Protein AF-A0A962VVH9-F1 (afdb_monomer)

Sequence (184 aa):
MSESVNDNERGGGALLHEDALIGLISWLAALDDNARPRALADEASIIMPDWTVANGFQIGYLPQFGPFLAYPGVLWWFPHVWQTAAAGPAGIALIVHNPQPLALILRSHWPTTLAEFADLCSKRGCLALYPFSEHYLMQWSGPNHAPRPISETVDVDPKRGALLPFCLESFAWLNPVLRYPWPV

pLDDT: mean 76.32, std 16.65, range [37.25, 95.75]

Radius of gyration: 17.7 Å; Cα contacts (8 Å, |Δi|>4): 296; chains: 1; bounding box: 43×35×67 Å

Mean predicted aligned error: 9.57 Å

Secondary structure (DSSP, 8-state):
-------TTSSHHHHHHHHHHHHHHHHHHHTTTT-PPPPSSSS-EEE---HHHHTT-EEEEETTTEEEEEE-TT-TTHHHH-SEEEEETTEEEEEEEESEEEEEEEE-S-HHHHHHHHHHHHHHTEEEEEEBPHHHHHH---TTSPPPPP-SGGGB-GGG-EEEEB-STT-GGGHHHHSSPPP-

Structure (mmCIF, N/CA/C/O backbone):
data_AF-A0A962VVH9-F1
#
_entry.id   AF-A0A962VVH9-F1
#
loop_
_atom_site.group_PDB
_atom_site.id
_atom_site.type_symbol
_atom_site.label_atom_id
_atom_site.label_alt_id
_atom_site.label_comp_id
_atom_site.label_asym_id
_atom_site.label_entity_id
_atom_site.label_seq_id
_atom_site.pdbx_PDB_ins_code
_atom_site.Cartn_x
_atom_site.Cartn_y
_atom_site.Cartn_z
_atom_site.occupancy
_atom_site.B_iso_or_equiv
_atom_site.auth_seq_id
_atom_site.auth_comp_id
_atom_site.auth_asym_id
_atom_site.auth_atom_id
_atom_site.pdbx_PDB_model_num
ATOM 1 N N . MET A 1 1 ? 14.518 8.615 51.779 1.00 38.78 1 MET A N 1
ATOM 2 C CA . MET A 1 1 ? 15.152 8.472 50.455 1.00 38.78 1 MET A CA 1
ATOM 3 C C . MET A 1 1 ? 14.041 8.101 49.503 1.00 38.78 1 MET A C 1
ATOM 5 O O . MET A 1 1 ? 13.549 6.987 49.577 1.00 38.78 1 MET A O 1
ATOM 9 N N . SER A 1 2 ? 13.549 9.086 48.759 1.00 37.25 2 SER A N 1
ATOM 10 C CA . SER A 1 2 ? 12.455 8.910 47.807 1.00 37.25 2 SER A CA 1
ATOM 11 C C . SER A 1 2 ? 13.079 8.650 46.443 1.00 37.25 2 SER A C 1
ATOM 13 O O . SER A 1 2 ? 13.828 9.493 45.954 1.00 37.25 2 SER A O 1
ATOM 15 N N . GLU A 1 3 ? 12.824 7.476 45.872 1.00 40.22 3 GLU A N 1
ATOM 16 C CA . GLU A 1 3 ? 13.210 7.149 44.501 1.00 40.22 3 GLU A CA 1
ATOM 17 C C . GLU A 1 3 ? 12.322 7.944 43.537 1.00 40.22 3 GLU A C 1
ATOM 19 O O . GLU A 1 3 ? 11.107 7.760 43.477 1.00 40.22 3 GLU A O 1
ATOM 24 N N . SER A 1 4 ? 12.936 8.873 42.809 1.00 41.06 4 SER A N 1
ATOM 25 C CA . SER A 1 4 ? 12.339 9.544 41.660 1.00 41.06 4 SER A CA 1
ATOM 26 C C . SER A 1 4 ? 12.316 8.575 40.479 1.00 41.06 4 SER A C 1
ATOM 28 O O . SER A 1 4 ? 13.365 8.223 39.937 1.00 41.06 4 SER A O 1
ATOM 30 N N . VAL A 1 5 ? 11.116 8.144 40.098 1.00 43.25 5 VAL A N 1
ATOM 31 C CA . VAL A 1 5 ? 10.854 7.396 38.866 1.00 43.25 5 VAL A CA 1
ATOM 32 C C . VAL A 1 5 ? 11.192 8.289 37.667 1.00 43.25 5 VAL A C 1
ATOM 34 O O . VAL A 1 5 ? 10.734 9.424 37.584 1.00 43.25 5 VAL A O 1
ATOM 37 N N . ASN A 1 6 ? 12.028 7.776 36.762 1.00 41.44 6 ASN A N 1
ATOM 38 C CA . ASN A 1 6 ? 12.429 8.428 35.517 1.00 41.44 6 ASN A CA 1
ATOM 39 C C . ASN A 1 6 ? 11.223 8.633 34.581 1.00 41.44 6 ASN A C 1
ATOM 41 O O . ASN A 1 6 ? 10.693 7.671 34.032 1.00 41.44 6 ASN A O 1
ATOM 45 N N . ASP A 1 7 ? 10.879 9.892 34.313 1.00 40.78 7 ASP A N 1
ATOM 46 C CA . ASP A 1 7 ? 9.883 10.343 33.323 1.00 40.78 7 ASP A CA 1
ATOM 47 C C . ASP A 1 7 ? 10.376 10.274 31.857 1.00 40.78 7 ASP A C 1
ATOM 49 O O . ASP A 1 7 ? 9.830 10.922 30.964 1.00 40.78 7 ASP A O 1
ATOM 53 N N . ASN A 1 8 ? 11.414 9.488 31.558 1.00 39.81 8 ASN A N 1
ATOM 54 C CA . ASN A 1 8 ? 12.128 9.594 30.280 1.00 39.81 8 ASN A CA 1
ATOM 55 C C . ASN A 1 8 ? 11.550 8.754 29.121 1.00 39.81 8 ASN A C 1
ATOM 57 O O . ASN A 1 8 ? 12.129 8.733 28.039 1.00 39.81 8 ASN A O 1
ATOM 61 N N . GLU A 1 9 ? 10.413 8.075 29.306 1.00 42.25 9 GLU A N 1
ATOM 62 C CA . GLU A 1 9 ? 9.835 7.184 28.280 1.00 42.25 9 GLU A CA 1
ATOM 63 C C . GLU A 1 9 ? 8.532 7.697 27.643 1.00 42.25 9 GLU A C 1
ATOM 65 O O . GLU A 1 9 ? 8.021 7.086 26.708 1.00 42.25 9 GLU A O 1
ATOM 70 N N . ARG A 1 10 ? 7.990 8.844 28.079 1.00 41.31 10 ARG A N 1
ATOM 71 C CA . ARG A 1 10 ? 6.707 9.364 27.554 1.00 41.31 10 ARG A CA 1
ATOM 72 C C . ARG A 1 10 ? 6.825 10.424 26.450 1.00 41.31 10 ARG A C 1
ATOM 74 O O . ARG A 1 10 ? 5.812 10.759 25.847 1.00 41.31 10 ARG A O 1
ATOM 81 N N . GLY A 1 11 ? 8.026 10.929 26.155 1.00 39.47 11 GLY A N 1
ATOM 82 C CA . GLY A 1 11 ? 8.222 12.057 25.224 1.00 39.47 11 GLY A CA 1
ATOM 83 C C . GLY A 1 11 ? 8.573 11.700 23.772 1.00 39.47 11 GLY A C 1
ATOM 84 O O . GLY A 1 11 ? 8.305 12.491 22.876 1.00 39.47 11 GLY A O 1
ATOM 85 N N . GLY A 1 12 ? 9.155 10.523 23.508 1.00 46.16 12 GLY A N 1
ATOM 86 C CA . GLY A 1 12 ? 9.713 10.198 22.183 1.00 46.16 12 GLY A CA 1
ATOM 87 C C . GLY A 1 12 ? 8.690 9.755 21.128 1.00 46.16 12 GLY A C 1
ATOM 88 O O . GLY A 1 12 ? 8.846 10.062 19.951 1.00 46.16 12 GLY A O 1
ATOM 89 N N . GLY A 1 13 ? 7.626 9.054 21.534 1.00 54.75 13 GLY A N 1
ATOM 90 C CA . GLY A 1 13 ? 6.624 8.522 20.599 1.00 54.75 13 GLY A CA 1
ATOM 91 C C . GLY A 1 13 ? 5.651 9.573 20.055 1.00 54.75 13 GLY A C 1
ATOM 92 O O . GLY A 1 13 ? 5.220 9.474 18.910 1.00 54.75 13 GLY A O 1
ATOM 93 N N . ALA A 1 14 ? 5.330 10.595 20.854 1.00 58.69 14 ALA A N 1
ATOM 94 C CA . ALA A 1 14 ? 4.410 11.661 20.456 1.00 58.69 14 ALA A CA 1
ATOM 95 C C . ALA A 1 14 ? 5.027 12.592 19.398 1.00 58.69 14 ALA A C 1
ATOM 97 O O . ALA A 1 14 ? 4.360 12.922 18.422 1.00 58.69 14 ALA A O 1
ATOM 98 N N . LEU A 1 15 ? 6.314 12.932 19.550 1.00 59.72 15 LEU A N 1
ATOM 99 C CA . LEU A 1 15 ? 7.048 13.785 18.609 1.00 59.72 15 LEU A CA 1
ATOM 100 C C . LEU A 1 15 ? 7.177 13.134 17.224 1.00 59.72 15 LEU A C 1
ATOM 102 O O . LEU A 1 15 ? 6.912 13.771 16.213 1.00 59.72 15 LEU A O 1
ATOM 106 N N . LEU A 1 16 ? 7.488 11.833 17.174 1.00 71.38 16 LEU A N 1
ATOM 107 C CA . LEU A 1 16 ? 7.585 11.095 15.909 1.00 71.38 16 LEU A CA 1
ATOM 108 C C . LEU A 1 16 ? 6.239 10.986 15.181 1.00 71.38 16 LEU A C 1
ATOM 110 O O . LEU A 1 16 ? 6.206 10.977 13.954 1.00 71.38 16 LEU A O 1
ATOM 114 N N . HIS A 1 17 ? 5.132 10.891 15.920 1.00 70.88 17 HIS A N 1
ATOM 115 C CA . HIS A 1 17 ? 3.799 10.841 15.325 1.00 70.88 17 HIS A CA 1
ATOM 116 C C . HIS A 1 17 ? 3.365 12.206 14.777 1.00 70.88 17 HIS A C 1
ATOM 118 O O . HIS A 1 17 ? 2.795 12.273 13.690 1.00 70.88 17 HIS A O 1
ATOM 124 N N . GLU A 1 18 ? 3.663 13.291 15.493 1.00 75.38 18 GLU A N 1
ATOM 125 C CA . GLU A 1 18 ? 3.394 14.658 15.038 1.00 75.38 18 GLU A CA 1
ATOM 126 C C . GLU A 1 18 ? 4.187 14.994 13.770 1.00 75.38 18 GLU A C 1
ATOM 128 O O . GLU A 1 18 ? 3.594 15.388 12.765 1.00 75.38 18 GLU A O 1
ATOM 133 N N . ASP A 1 19 ? 5.494 14.719 13.762 1.00 79.75 19 ASP A N 1
ATOM 134 C CA . ASP A 1 19 ? 6.338 14.888 12.576 1.00 79.75 19 ASP A CA 1
ATOM 135 C C . ASP A 1 19 ? 5.835 14.048 11.395 1.00 79.75 19 ASP A C 1
ATOM 137 O O . ASP A 1 19 ? 5.880 14.479 10.238 1.00 79.75 19 ASP A O 1
ATOM 141 N N . ALA A 1 20 ? 5.309 12.853 11.674 1.00 79.69 20 ALA A N 1
ATOM 142 C CA . ALA A 1 20 ? 4.776 11.982 10.643 1.00 79.69 20 ALA A CA 1
ATOM 143 C C . ALA A 1 20 ? 3.452 12.482 10.058 1.00 79.69 20 ALA A C 1
ATOM 145 O O . ALA A 1 20 ? 3.263 12.436 8.840 1.00 79.69 20 ALA A O 1
ATOM 146 N N . LEU A 1 21 ? 2.561 13.018 10.893 1.00 77.81 21 LEU A N 1
ATOM 147 C CA . LEU A 1 21 ? 1.346 13.690 10.436 1.00 77.81 21 LEU A CA 1
ATOM 148 C C . LEU A 1 21 ? 1.676 14.942 9.613 1.00 77.81 21 LEU A C 1
ATOM 150 O O . LEU A 1 21 ? 1.067 15.154 8.565 1.00 77.81 21 LEU A O 1
ATOM 154 N N . ILE A 1 22 ? 2.670 15.733 10.029 1.00 80.50 22 ILE A N 1
ATOM 155 C CA . ILE A 1 22 ? 3.166 16.884 9.260 1.00 80.50 22 ILE A CA 1
ATOM 156 C C . ILE A 1 22 ? 3.716 16.427 7.904 1.00 80.50 22 ILE A C 1
ATOM 158 O O . ILE A 1 22 ? 3.419 17.046 6.878 1.00 80.50 22 ILE A O 1
ATOM 162 N N . GLY A 1 23 ? 4.477 15.329 7.883 1.00 79.25 23 GLY A N 1
ATOM 163 C CA . GLY A 1 23 ? 4.982 14.699 6.666 1.00 79.25 23 GLY A CA 1
ATOM 164 C C . GLY A 1 23 ? 3.859 14.281 5.715 1.00 79.25 23 GLY A C 1
ATOM 165 O O . GLY A 1 23 ? 3.907 14.631 4.535 1.00 79.25 23 GLY A O 1
ATOM 166 N N . LEU A 1 24 ? 2.813 13.624 6.233 1.00 78.50 24 LEU A N 1
ATOM 167 C CA . LEU A 1 24 ? 1.620 13.268 5.461 1.00 78.50 24 LEU A CA 1
ATOM 168 C C . LEU A 1 24 ? 0.944 14.517 4.888 1.00 78.50 24 LEU A C 1
ATOM 170 O O . LEU A 1 24 ? 0.736 14.582 3.683 1.00 78.50 24 LEU A O 1
ATOM 174 N N . ILE A 1 25 ? 0.619 15.511 5.717 1.00 75.94 25 ILE A N 1
ATOM 175 C CA . ILE A 1 25 ? -0.077 16.734 5.280 1.00 75.94 25 ILE A CA 1
ATOM 176 C C . ILE A 1 25 ? 0.729 17.459 4.199 1.00 75.94 25 ILE A C 1
ATOM 178 O O . ILE A 1 25 ? 0.174 17.867 3.181 1.00 75.94 25 ILE A O 1
ATOM 182 N N . SER A 1 26 ? 2.042 17.579 4.397 1.00 75.06 26 SER A N 1
ATOM 183 C CA . SER A 1 26 ? 2.946 18.233 3.447 1.00 75.06 26 SER A CA 1
ATOM 184 C C . SER A 1 26 ? 3.022 17.476 2.123 1.00 75.06 26 SER A C 1
ATOM 186 O O . SER A 1 26 ? 3.030 18.087 1.058 1.00 75.06 26 SER A O 1
ATOM 188 N N . TRP A 1 27 ? 3.044 16.142 2.177 1.00 75.75 27 TRP A N 1
ATOM 189 C CA . TRP A 1 27 ? 3.005 15.305 0.984 1.00 75.75 27 TRP A CA 1
ATOM 190 C C . TRP A 1 27 ? 1.675 15.437 0.246 1.00 75.75 27 TRP A C 1
ATOM 192 O O . TRP A 1 27 ? 1.686 15.672 -0.954 1.00 75.75 27 TRP A O 1
ATOM 202 N N . LEU A 1 28 ? 0.541 15.385 0.948 1.00 73.69 28 LEU A N 1
ATOM 203 C CA . LEU A 1 28 ? -0.786 15.595 0.360 1.00 73.69 28 LEU A CA 1
ATOM 204 C C . LEU A 1 28 ? -0.907 16.960 -0.321 1.00 73.69 28 LEU A C 1
ATOM 206 O O . LEU A 1 28 ? -1.428 17.044 -1.429 1.00 73.69 28 LEU A O 1
ATOM 210 N N . ALA A 1 29 ? -0.385 18.011 0.315 1.00 70.75 29 ALA A N 1
ATOM 211 C CA . ALA A 1 29 ? -0.340 19.350 -0.261 1.00 70.75 29 ALA A CA 1
ATOM 212 C C . ALA A 1 29 ? 0.525 19.411 -1.533 1.00 70.75 29 ALA A C 1
ATOM 214 O O . ALA A 1 29 ? 0.203 20.151 -2.456 1.00 70.75 29 ALA A O 1
ATOM 215 N N . ALA A 1 30 ? 1.593 18.612 -1.615 1.00 69.00 30 ALA A N 1
ATOM 216 C CA . ALA A 1 30 ? 2.434 18.519 -2.807 1.00 69.00 30 ALA A CA 1
ATOM 217 C C . ALA A 1 30 ? 1.769 17.771 -3.984 1.00 69.00 30 ALA A C 1
ATOM 219 O O . ALA A 1 30 ? 2.284 17.841 -5.097 1.00 69.00 30 ALA A O 1
ATOM 220 N N . LEU A 1 31 ? 0.652 17.062 -3.761 1.00 65.62 31 LEU A N 1
ATOM 221 C CA . LEU A 1 31 ? -0.081 16.300 -4.787 1.00 65.62 31 LEU A CA 1
ATOM 222 C C . LEU A 1 31 ? -1.275 17.053 -5.420 1.00 65.62 31 LEU A C 1
ATOM 224 O O . LEU A 1 31 ? -2.012 16.467 -6.216 1.00 65.62 31 LEU A O 1
ATOM 228 N N . ASP A 1 32 ? -1.516 18.315 -5.063 1.00 51.59 32 ASP A N 1
ATOM 229 C CA . ASP A 1 32 ? -2.667 19.108 -5.541 1.00 51.59 32 ASP A CA 1
ATOM 230 C C . ASP A 1 32 ? -2.440 19.541 -7.014 1.00 51.59 32 ASP A C 1
ATOM 232 O O . ASP A 1 32 ? -1.426 20.166 -7.311 1.00 51.59 32 ASP A O 1
ATOM 236 N N . ASP A 1 33 ? -3.202 19.092 -8.028 1.00 49.09 33 ASP A N 1
ATOM 237 C CA . ASP A 1 33 ? -4.607 19.432 -8.350 1.00 49.09 33 ASP A CA 1
ATOM 238 C C . ASP A 1 33 ? -5.669 18.311 -8.165 1.00 49.09 33 ASP A C 1
ATOM 240 O O . ASP A 1 33 ? -6.867 18.564 -8.320 1.00 49.09 33 ASP A O 1
ATOM 244 N N . ASN A 1 34 ? -5.281 17.060 -7.867 1.00 45.44 34 ASN A N 1
ATOM 245 C CA . ASN A 1 34 ? -6.201 15.896 -7.855 1.00 45.44 34 ASN A CA 1
ATOM 246 C C . ASN A 1 34 ? -6.502 15.322 -6.458 1.00 45.44 34 ASN A C 1
ATOM 248 O O . ASN A 1 34 ? -7.402 14.494 -6.312 1.00 45.44 34 ASN A O 1
ATOM 252 N N . ALA A 1 35 ? -5.763 15.748 -5.432 1.00 48.81 35 ALA A N 1
ATOM 253 C CA . ALA A 1 35 ? -5.830 15.184 -4.083 1.00 48.81 35 ALA A CA 1
ATOM 254 C C . ALA A 1 35 ? -6.888 15.843 -3.178 1.00 48.81 35 ALA A C 1
ATOM 256 O O . ALA A 1 35 ? -6.949 15.524 -1.988 1.00 48.81 35 ALA A O 1
ATOM 257 N N . ARG A 1 36 ? -7.716 16.763 -3.710 1.00 45.91 36 ARG A N 1
ATOM 258 C CA . ARG A 1 36 ? -8.679 17.522 -2.899 1.00 45.91 36 ARG A CA 1
ATOM 259 C C . ARG A 1 36 ? -9.568 16.576 -2.085 1.00 45.91 36 ARG A C 1
ATOM 261 O O . ARG A 1 36 ? -10.295 15.775 -2.681 1.00 45.91 36 ARG A O 1
ATOM 268 N N . PRO A 1 37 ? -9.579 16.708 -0.745 1.00 44.56 37 PRO A N 1
ATOM 269 C CA . PRO A 1 37 ? -10.562 16.043 0.093 1.00 44.56 37 PRO A CA 1
ATOM 270 C C . PRO A 1 37 ? -11.950 16.389 -0.449 1.00 44.56 37 PRO A C 1
ATOM 272 O O . PRO A 1 37 ? -12.302 17.569 -0.548 1.00 44.56 37 PRO A O 1
ATOM 275 N N . ARG A 1 38 ? -12.737 15.384 -0.855 1.00 40.31 38 ARG A N 1
ATOM 276 C CA . ARG A 1 38 ? -14.155 15.621 -1.147 1.00 40.31 38 ARG A CA 1
ATOM 277 C C . ARG A 1 38 ? -14.767 16.212 0.119 1.00 40.31 38 ARG A C 1
ATOM 279 O O . ARG A 1 38 ? -14.569 15.668 1.200 1.00 40.31 38 ARG A O 1
ATOM 286 N N . ALA A 1 39 ? -15.399 17.374 -0.032 1.00 38.25 39 ALA A N 1
ATOM 287 C CA . ALA A 1 39 ? -15.833 18.212 1.075 1.00 38.25 39 ALA A CA 1
ATOM 288 C C . ALA A 1 39 ? -16.562 17.400 2.156 1.00 38.25 39 ALA A C 1
ATOM 290 O O . ALA A 1 39 ? -17.415 16.579 1.829 1.00 38.25 39 ALA A O 1
ATOM 291 N N . LEU A 1 40 ? -16.192 17.686 3.410 1.00 44.44 40 LEU A N 1
ATOM 292 C CA . LEU A 1 40 ? -16.740 17.218 4.688 1.00 44.44 40 LEU A CA 1
ATOM 293 C C . LEU A 1 40 ? -18.280 17.248 4.740 1.00 44.44 40 LEU A C 1
ATOM 295 O O . LEU A 1 40 ? -18.877 18.114 5.375 1.00 44.44 40 LEU A O 1
ATOM 299 N N . ALA A 1 41 ? -18.925 16.302 4.077 1.00 37.84 41 ALA A N 1
ATOM 300 C CA . ALA A 1 41 ? -20.345 16.037 4.199 1.00 37.84 41 ALA A CA 1
ATOM 301 C C . ALA A 1 41 ? -20.497 14.524 4.349 1.00 37.84 41 ALA A C 1
ATOM 303 O O . ALA A 1 41 ? -20.684 13.805 3.373 1.00 37.84 41 ALA A O 1
ATOM 304 N N . ASP A 1 42 ? -20.345 14.113 5.608 1.00 44.62 42 ASP A N 1
ATOM 305 C CA . ASP A 1 42 ? -20.589 12.793 6.178 1.00 44.62 42 ASP A CA 1
ATOM 306 C C . ASP A 1 42 ? -19.654 11.654 5.723 1.00 44.62 42 ASP A C 1
ATOM 308 O O . ASP A 1 42 ? -19.523 11.329 4.550 1.00 44.62 42 ASP A O 1
ATOM 312 N N . GLU A 1 43 ? -19.048 11.000 6.720 1.00 52.50 43 GLU A N 1
ATOM 313 C CA . GLU A 1 43 ? -18.224 9.786 6.616 1.00 52.50 43 GLU A CA 1
ATOM 314 C C . GLU A 1 43 ? -16.746 9.987 6.209 1.00 52.50 43 GLU A C 1
ATOM 316 O O . GLU A 1 43 ? -16.317 11.005 5.674 1.00 52.50 43 GLU A O 1
ATOM 321 N N . ALA A 1 44 ? -15.931 9.020 6.630 1.00 60.19 44 ALA A N 1
ATOM 322 C CA . ALA A 1 44 ? -14.472 9.002 6.606 1.00 60.19 44 ALA A CA 1
ATOM 323 C C . ALA A 1 44 ? -13.833 9.520 5.300 1.00 60.19 44 ALA A C 1
ATOM 325 O O . ALA A 1 44 ? -14.270 9.210 4.192 1.00 60.19 44 ALA A O 1
ATOM 326 N N . SER A 1 45 ? -12.749 10.284 5.427 1.00 64.88 45 SER A N 1
ATOM 327 C CA . SER A 1 45 ? -1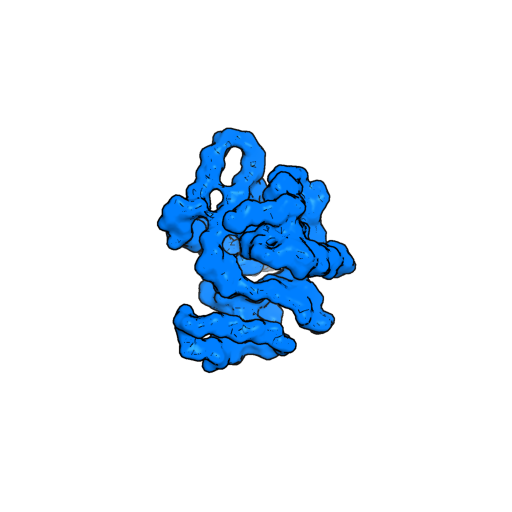2.128 10.968 4.291 1.00 64.88 45 SER A CA 1
ATOM 328 C C . SER A 1 45 ? -11.194 10.032 3.505 1.00 64.88 45 SER A C 1
ATOM 330 O O . SER A 1 45 ? -10.196 9.530 4.025 1.00 64.88 45 SER A O 1
ATOM 332 N N . ILE A 1 46 ? -11.515 9.801 2.227 1.00 69.94 46 ILE A N 1
ATOM 333 C CA . ILE A 1 46 ? -10.684 9.055 1.267 1.00 69.94 46 ILE A CA 1
ATOM 334 C C . ILE A 1 46 ? -9.782 10.023 0.504 1.00 69.94 46 ILE A C 1
ATOM 336 O O . ILE A 1 46 ? -10.260 10.974 -0.111 1.00 69.94 46 ILE A O 1
ATOM 340 N N . ILE A 1 47 ? -8.491 9.720 0.469 1.00 71.69 47 ILE A N 1
ATOM 341 C CA . ILE A 1 47 ? -7.475 10.411 -0.314 1.00 71.69 47 ILE A CA 1
ATOM 342 C C . ILE A 1 47 ? -6.977 9.461 -1.400 1.00 71.69 47 ILE A C 1
ATOM 344 O O . ILE A 1 47 ? -6.541 8.339 -1.130 1.00 71.69 47 ILE A O 1
ATOM 348 N N . MET A 1 48 ? -7.010 9.934 -2.642 1.00 70.38 48 MET A N 1
ATOM 349 C CA . MET A 1 48 ? -6.546 9.188 -3.806 1.00 70.38 48 MET A CA 1
ATOM 350 C C . MET A 1 48 ? -5.279 9.862 -4.358 1.00 70.38 48 MET A C 1
ATOM 352 O O . MET A 1 48 ? -5.367 10.989 -4.842 1.00 70.38 48 MET A O 1
ATOM 356 N N . PRO A 1 49 ? -4.105 9.217 -4.281 1.00 68.81 49 PRO A N 1
ATOM 357 C CA . PRO A 1 49 ? -2.901 9.689 -4.938 1.00 68.81 49 PRO A CA 1
ATOM 358 C C . PRO A 1 49 ? -3.018 9.524 -6.458 1.00 68.81 49 PRO A C 1
ATOM 360 O O . PRO A 1 49 ? -3.755 8.664 -6.956 1.00 68.81 49 PRO A O 1
ATOM 363 N N . ASP A 1 50 ? -2.259 10.336 -7.195 1.00 70.44 50 ASP A N 1
ATOM 364 C CA . ASP A 1 50 ? -2.127 10.169 -8.640 1.00 70.44 50 ASP A CA 1
ATOM 365 C C . ASP A 1 50 ? -1.362 8.872 -9.000 1.00 70.44 50 ASP A C 1
ATOM 367 O O . ASP A 1 50 ? -0.752 8.207 -8.155 1.00 70.44 50 ASP A O 1
ATOM 371 N N . TRP A 1 51 ? -1.386 8.508 -10.284 1.00 64.44 51 TRP A N 1
ATOM 372 C CA . TRP A 1 51 ? -0.706 7.313 -10.787 1.00 64.44 51 TRP A CA 1
ATOM 373 C C . TRP A 1 51 ? 0.823 7.367 -10.700 1.00 64.44 51 TRP A C 1
ATOM 375 O O . TRP A 1 51 ? 1.448 6.356 -10.399 1.00 64.44 51 TRP A O 1
ATOM 385 N N . THR A 1 52 ? 1.434 8.522 -10.941 1.00 67.38 52 THR A N 1
ATOM 386 C CA . THR A 1 52 ? 2.883 8.748 -10.819 1.00 67.38 52 THR A CA 1
ATOM 387 C C . THR A 1 52 ? 3.361 8.466 -9.398 1.00 67.38 52 THR A C 1
ATOM 389 O O . THR A 1 52 ? 4.395 7.836 -9.191 1.00 67.38 52 THR A O 1
ATOM 392 N N . VAL A 1 53 ? 2.568 8.882 -8.417 1.00 68.00 53 VAL A N 1
ATOM 393 C CA . VAL A 1 53 ? 2.808 8.663 -6.997 1.00 68.00 53 VAL A CA 1
ATOM 394 C C . VAL A 1 53 ? 2.619 7.198 -6.639 1.00 68.00 53 VAL A C 1
ATOM 396 O O . VAL A 1 53 ? 3.488 6.623 -5.988 1.00 68.00 53 VAL A O 1
ATOM 399 N N . ALA A 1 54 ? 1.528 6.572 -7.095 1.00 67.19 54 ALA A N 1
ATOM 400 C CA . ALA A 1 54 ? 1.289 5.144 -6.891 1.00 67.19 54 ALA A CA 1
ATOM 401 C C . ALA A 1 54 ? 2.419 4.281 -7.487 1.00 67.19 54 ALA A C 1
ATOM 403 O O . ALA A 1 54 ? 2.825 3.302 -6.866 1.00 67.19 54 ALA A O 1
ATOM 404 N N . ASN A 1 55 ? 2.994 4.689 -8.624 1.00 68.00 55 ASN A N 1
ATOM 405 C CA . ASN A 1 55 ? 4.132 4.020 -9.266 1.00 68.00 55 ASN A CA 1
ATOM 406 C C . ASN A 1 55 ? 5.442 4.110 -8.460 1.00 68.00 55 ASN A C 1
ATOM 408 O O . ASN A 1 55 ? 6.376 3.355 -8.727 1.00 68.00 55 ASN A O 1
ATOM 412 N N . GLY A 1 56 ? 5.528 5.015 -7.480 1.00 78.62 56 GLY A N 1
ATOM 413 C CA . GLY A 1 56 ? 6.641 5.070 -6.532 1.00 78.62 56 GLY A CA 1
ATOM 414 C C . GLY A 1 56 ? 6.609 3.951 -5.487 1.00 78.62 56 GLY A C 1
ATOM 415 O O . GLY A 1 56 ? 7.609 3.732 -4.805 1.00 78.62 56 GLY A O 1
ATOM 416 N N . PHE A 1 57 ? 5.486 3.240 -5.361 1.00 86.88 57 PHE A N 1
ATOM 417 C CA . PHE A 1 57 ? 5.314 2.121 -4.444 1.00 86.88 57 PHE A CA 1
ATOM 418 C C . PHE A 1 57 ? 5.398 0.787 -5.186 1.00 86.88 57 PHE A C 1
ATOM 420 O O . PHE A 1 57 ? 5.003 0.675 -6.345 1.00 86.88 57 PHE A O 1
ATOM 427 N N . GLN A 1 58 ? 5.865 -0.255 -4.498 1.00 87.88 58 GLN A N 1
ATOM 428 C CA . GLN A 1 58 ? 5.831 -1.622 -5.021 1.00 87.88 58 GLN A CA 1
ATOM 429 C C . GLN A 1 58 ? 5.165 -2.568 -4.041 1.00 87.88 58 GLN A C 1
ATOM 431 O O . GLN A 1 58 ? 5.493 -2.580 -2.860 1.00 87.88 58 GLN A O 1
ATOM 436 N N . ILE A 1 59 ? 4.256 -3.395 -4.543 1.00 91.06 59 ILE A N 1
ATOM 437 C CA . ILE A 1 59 ? 3.646 -4.478 -3.772 1.00 91.06 59 ILE A CA 1
ATOM 438 C C . ILE A 1 59 ? 4.373 -5.778 -4.088 1.00 91.06 59 ILE A C 1
ATOM 440 O O . ILE A 1 59 ? 4.779 -6.005 -5.228 1.00 91.06 59 ILE A O 1
ATOM 444 N N . GLY A 1 60 ? 4.524 -6.650 -3.102 1.00 91.25 60 GLY A N 1
ATOM 445 C CA . GLY A 1 60 ? 5.164 -7.935 -3.338 1.00 91.25 60 GLY A CA 1
ATOM 446 C C . GLY A 1 60 ? 5.044 -8.894 -2.171 1.00 91.25 60 GLY A C 1
ATOM 447 O O . GLY A 1 60 ? 4.419 -8.607 -1.154 1.00 91.25 60 GLY A O 1
ATOM 448 N N . TYR A 1 61 ? 5.664 -10.056 -2.326 1.00 92.94 61 TYR A N 1
ATOM 449 C CA . TYR A 1 61 ? 5.767 -11.062 -1.282 1.00 92.94 61 TYR A CA 1
ATOM 450 C C . TYR A 1 61 ? 7.216 -11.525 -1.174 1.00 92.94 61 TYR A C 1
ATOM 452 O O . TYR A 1 61 ? 7.804 -11.959 -2.161 1.00 92.94 61 TYR A O 1
ATOM 460 N N . LEU A 1 62 ? 7.776 -11.464 0.032 1.00 90.81 62 LEU A N 1
ATOM 461 C CA . LEU A 1 62 ? 9.057 -12.088 0.357 1.00 90.81 62 LEU A CA 1
ATOM 462 C C . LEU A 1 62 ? 8.812 -13.129 1.452 1.00 90.81 62 LEU A C 1
ATOM 464 O O . LEU A 1 62 ? 8.213 -12.776 2.465 1.00 90.81 62 LEU A O 1
ATOM 468 N N . PRO A 1 63 ? 9.268 -14.390 1.324 1.00 90.44 63 PRO A N 1
ATOM 469 C CA . PRO A 1 63 ? 9.012 -15.432 2.326 1.00 90.44 63 PRO A CA 1
ATOM 470 C C . PRO A 1 63 ? 9.382 -15.038 3.764 1.00 90.44 63 PRO A C 1
ATOM 472 O O . PRO A 1 63 ? 8.725 -15.465 4.712 1.00 90.44 63 PRO A O 1
ATOM 475 N N . GLN A 1 64 ? 10.413 -14.206 3.915 1.00 89.62 64 GLN A N 1
ATOM 476 C CA . GLN A 1 64 ? 10.933 -13.730 5.194 1.00 89.62 64 GLN A CA 1
ATOM 477 C C . GLN A 1 64 ? 10.023 -12.687 5.856 1.00 89.62 64 GLN A C 1
ATOM 479 O O .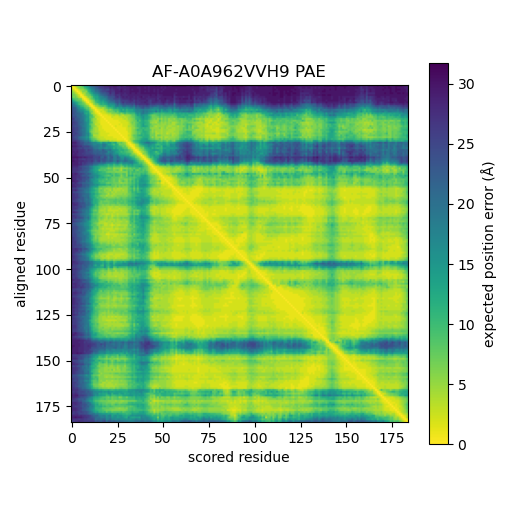 GLN A 1 64 ? 9.980 -12.617 7.082 1.00 89.62 64 GLN A O 1
ATOM 484 N N . PHE A 1 65 ? 9.305 -11.887 5.063 1.00 87.44 65 PHE A N 1
ATOM 485 C CA . PHE A 1 65 ? 8.530 -10.739 5.548 1.00 87.44 65 PHE A CA 1
ATOM 486 C C . PHE A 1 65 ? 7.016 -10.897 5.358 1.00 87.44 65 PHE A C 1
ATOM 488 O O . PHE A 1 65 ? 6.233 -10.270 6.064 1.00 87.44 65 PHE A O 1
ATOM 495 N N . GLY A 1 66 ? 6.591 -11.765 4.441 1.00 92.06 66 GLY A N 1
ATOM 496 C CA . GLY A 1 66 ? 5.209 -11.869 4.000 1.00 92.06 66 GLY A CA 1
ATOM 497 C C . GLY A 1 66 ? 4.859 -10.846 2.909 1.00 92.06 66 GLY A C 1
ATOM 498 O O . GLY A 1 66 ? 5.750 -10.389 2.184 1.00 92.06 66 GLY A O 1
ATOM 499 N N . PRO A 1 67 ? 3.560 -10.532 2.742 1.00 95.19 67 PRO A N 1
ATOM 500 C CA . PRO A 1 67 ? 3.118 -9.502 1.815 1.00 95.19 67 PRO A CA 1
ATOM 501 C C . PRO A 1 67 ? 3.577 -8.126 2.303 1.00 95.19 67 PRO A C 1
ATOM 503 O O . PRO A 1 67 ? 3.423 -7.782 3.479 1.00 95.19 67 PRO A O 1
ATOM 506 N N . PHE A 1 68 ? 4.136 -7.336 1.395 1.00 95.06 68 PHE A N 1
ATOM 507 C CA . PHE A 1 68 ? 4.683 -6.029 1.713 1.00 95.06 68 PHE A CA 1
ATOM 508 C C . PHE A 1 68 ? 4.285 -4.963 0.691 1.00 95.06 68 PHE A C 1
ATOM 510 O O . PHE A 1 68 ? 3.969 -5.257 -0.463 1.00 95.06 68 PHE A O 1
ATOM 517 N N . LEU A 1 69 ? 4.354 -3.715 1.144 1.00 94.50 69 LEU A N 1
ATOM 518 C CA . LEU A 1 69 ? 4.312 -2.499 0.354 1.00 94.50 69 LEU A CA 1
ATOM 519 C C . LEU A 1 69 ? 5.629 -1.745 0.579 1.00 94.50 69 LEU A C 1
ATOM 521 O O . LEU A 1 69 ? 5.900 -1.240 1.671 1.00 94.50 69 LEU A O 1
ATOM 525 N N . ALA A 1 70 ? 6.454 -1.687 -0.457 1.00 91.94 70 ALA A N 1
ATOM 526 C CA . ALA A 1 70 ? 7.687 -0.928 -0.459 1.00 91.94 70 ALA A CA 1
ATOM 527 C C . ALA A 1 70 ? 7.458 0.510 -0.929 1.00 91.94 70 ALA A C 1
ATOM 529 O O . ALA A 1 70 ? 6.609 0.753 -1.789 1.00 91.94 70 ALA A O 1
ATOM 530 N N . TYR A 1 71 ? 8.212 1.453 -0.366 1.00 90.25 71 TYR A N 1
ATOM 531 C CA . TYR A 1 71 ? 8.045 2.885 -0.614 1.00 90.25 71 TYR A CA 1
ATOM 532 C C . TYR A 1 71 ? 9.390 3.630 -0.727 1.00 90.25 71 TYR A C 1
ATOM 534 O O . TYR A 1 71 ? 10.419 3.135 -0.257 1.00 90.25 71 TYR A O 1
ATOM 542 N N . PRO A 1 72 ? 9.420 4.844 -1.312 1.00 87.31 72 PRO A N 1
ATOM 543 C CA . PRO A 1 72 ? 10.641 5.639 -1.411 1.00 87.31 72 PRO A CA 1
ATOM 544 C C . PRO A 1 72 ? 11.223 5.995 -0.038 1.00 87.31 72 PRO A C 1
ATOM 546 O O . PRO A 1 72 ? 10.544 6.595 0.792 1.00 87.31 72 PRO A O 1
ATOM 549 N N . GLY A 1 73 ? 12.510 5.707 0.188 1.00 84.44 73 GLY A N 1
ATOM 550 C CA . GLY A 1 73 ? 13.173 5.917 1.488 1.00 84.44 73 GLY A CA 1
ATOM 551 C C . GLY A 1 73 ? 13.211 7.368 1.992 1.00 84.44 73 GLY A C 1
ATOM 552 O O . GLY A 1 73 ? 13.421 7.595 3.187 1.00 84.44 73 GLY A O 1
ATOM 553 N N . VAL A 1 74 ? 12.959 8.341 1.106 1.00 82.88 74 VAL A N 1
ATOM 554 C CA . VAL A 1 74 ? 12.780 9.764 1.445 1.00 82.88 74 VAL A CA 1
ATOM 555 C C . VAL A 1 74 ? 11.543 10.012 2.317 1.00 82.88 74 VAL A C 1
ATOM 557 O O . VAL A 1 74 ? 11.518 10.976 3.078 1.00 82.88 74 VAL A O 1
ATOM 560 N N . LEU A 1 75 ? 10.545 9.122 2.270 1.00 85.44 75 LEU A N 1
ATOM 561 C CA . LEU A 1 75 ? 9.342 9.170 3.103 1.00 85.44 75 LEU A CA 1
ATOM 562 C C . LEU A 1 75 ? 9.599 8.482 4.451 1.00 85.44 75 LEU A C 1
ATOM 564 O O . LEU A 1 75 ? 8.939 7.514 4.818 1.00 85.44 75 LEU A O 1
ATOM 568 N N . TRP A 1 76 ? 10.598 8.955 5.195 1.00 82.44 76 TRP A N 1
ATOM 569 C CA . TRP A 1 76 ? 11.034 8.327 6.448 1.00 82.44 76 TRP A CA 1
ATOM 570 C C . TRP A 1 76 ? 9.936 8.238 7.516 1.00 82.44 76 TRP A C 1
ATOM 572 O O . TRP A 1 76 ? 9.969 7.339 8.350 1.00 82.44 76 TRP A O 1
ATOM 582 N N . TRP A 1 77 ? 8.970 9.150 7.467 1.00 85.75 77 TRP A N 1
ATOM 583 C CA . TRP A 1 77 ? 7.819 9.222 8.358 1.00 85.75 77 TRP A CA 1
ATOM 584 C C . TRP A 1 77 ? 6.694 8.239 8.002 1.00 85.75 77 TRP A C 1
ATOM 586 O O . TRP A 1 77 ? 5.831 7.969 8.834 1.00 85.75 77 TRP A O 1
ATOM 596 N N . PHE A 1 78 ? 6.684 7.703 6.777 1.00 86.81 78 PHE A N 1
ATOM 597 C CA . PHE A 1 78 ? 5.556 6.966 6.201 1.00 86.81 78 PHE A CA 1
ATOM 598 C C . PHE A 1 78 ? 4.982 5.848 7.088 1.00 86.81 78 PHE A C 1
ATOM 600 O O . PHE A 1 78 ? 3.770 5.836 7.289 1.00 86.81 78 PHE A O 1
ATOM 607 N N . PRO A 1 79 ? 5.779 4.933 7.673 1.00 88.69 79 PRO A N 1
ATOM 608 C CA . PRO A 1 79 ? 5.224 3.837 8.464 1.00 88.69 79 PRO A CA 1
ATOM 609 C C . PRO A 1 79 ? 4.594 4.293 9.788 1.00 88.69 79 PRO A C 1
ATOM 611 O O . PRO A 1 79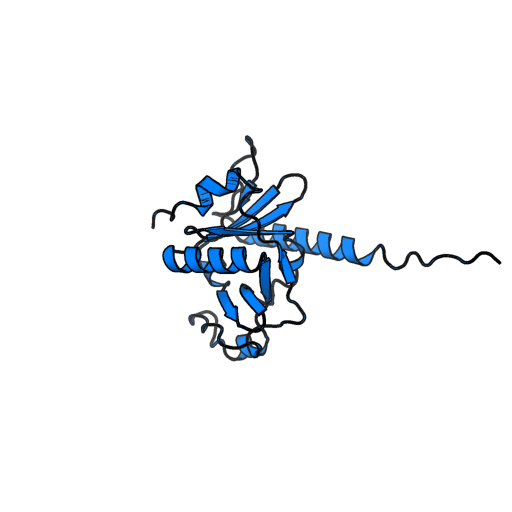 ? 3.785 3.562 10.347 1.00 88.69 79 PRO A O 1
ATOM 614 N N . HIS A 1 80 ? 4.940 5.483 10.289 1.00 87.06 80 HIS A N 1
ATOM 615 C CA . HIS A 1 80 ? 4.482 5.996 11.587 1.00 87.06 80 HIS A CA 1
ATOM 616 C C . HIS A 1 80 ? 3.120 6.700 11.528 1.00 87.06 80 HIS A C 1
ATOM 618 O O . HIS A 1 80 ? 2.530 7.011 12.564 1.00 87.06 80 HIS A O 1
ATOM 624 N N . VAL A 1 81 ? 2.626 6.959 10.317 1.00 86.75 81 VAL A N 1
ATOM 625 C CA . VAL A 1 81 ? 1.329 7.604 10.084 1.00 86.75 81 VAL A CA 1
ATOM 626 C C . VAL A 1 81 ? 0.193 6.597 10.185 1.00 86.75 81 VAL A C 1
ATOM 628 O O . VAL A 1 81 ? -0.871 6.891 10.724 1.00 86.75 81 VAL A O 1
ATOM 631 N N . TRP A 1 82 ? 0.409 5.405 9.643 1.00 89.25 82 TRP A N 1
ATOM 632 C CA . TRP A 1 82 ? -0.653 4.445 9.392 1.00 89.25 82 TRP A CA 1
ATOM 633 C C . TRP A 1 82 ? -0.840 3.504 10.577 1.00 89.25 82 TRP A C 1
ATOM 635 O O . TRP A 1 82 ? 0.118 3.061 11.203 1.00 89.25 82 TRP A O 1
ATOM 645 N N . GLN A 1 83 ? -2.092 3.168 10.865 1.00 89.25 83 GLN A N 1
ATOM 646 C CA . GLN A 1 83 ? -2.460 2.277 11.966 1.00 89.25 83 GLN A CA 1
ATOM 647 C C . GLN A 1 83 ? -3.010 0.943 11.475 1.00 89.25 83 GLN A C 1
ATOM 649 O O . GLN A 1 83 ? -2.979 -0.045 12.201 1.00 89.25 83 GLN A O 1
ATOM 654 N N . THR A 1 84 ? -3.563 0.898 10.266 1.00 91.81 84 THR A N 1
ATOM 655 C CA . THR A 1 84 ? -4.160 -0.309 9.689 1.00 91.81 84 THR A CA 1
ATOM 656 C C . THR A 1 84 ? -4.112 -0.232 8.172 1.00 91.81 84 THR A C 1
ATOM 658 O O . THR A 1 84 ? -4.100 0.854 7.592 1.00 91.81 84 THR A O 1
ATOM 661 N N . ALA A 1 85 ? -4.080 -1.394 7.531 1.00 92.56 85 ALA A N 1
ATOM 662 C CA . ALA A 1 85 ? -4.194 -1.536 6.094 1.00 92.56 85 ALA A CA 1
ATOM 663 C C . ALA A 1 85 ? -5.427 -2.363 5.707 1.00 92.56 85 ALA A C 1
ATOM 665 O O . ALA A 1 85 ? -5.896 -3.227 6.450 1.00 92.56 85 ALA A O 1
ATOM 666 N N . ALA A 1 86 ? -5.917 -2.118 4.501 1.00 91.44 86 ALA A N 1
ATOM 667 C CA . ALA A 1 86 ? -6.911 -2.929 3.819 1.00 91.44 86 ALA A CA 1
ATOM 668 C C . ALA A 1 86 ? -6.557 -2.996 2.328 1.00 91.44 86 ALA A C 1
ATOM 670 O O . ALA A 1 86 ? -5.859 -2.128 1.813 1.00 91.44 86 ALA A O 1
ATOM 671 N N . ALA A 1 87 ? -7.018 -4.015 1.610 1.00 89.88 87 ALA A N 1
ATOM 672 C CA . ALA A 1 87 ? -6.800 -4.119 0.170 1.00 89.88 87 ALA A CA 1
ATOM 673 C C . ALA A 1 87 ? -7.969 -4.830 -0.511 1.00 89.88 87 ALA A C 1
ATOM 675 O O . ALA A 1 87 ? -8.692 -5.605 0.114 1.00 89.88 87 ALA A O 1
ATOM 676 N N . GLY A 1 88 ? -8.135 -4.560 -1.800 1.00 87.81 88 GLY A N 1
ATOM 677 C CA . GLY A 1 88 ? -9.103 -5.217 -2.669 1.00 87.81 88 GLY A CA 1
ATOM 678 C C . GLY A 1 88 ? -8.715 -5.060 -4.140 1.00 87.81 88 GLY A C 1
ATOM 679 O O . GLY A 1 88 ? -7.673 -4.472 -4.433 1.00 87.81 88 GLY A O 1
ATOM 680 N N . PRO A 1 89 ? -9.542 -5.544 -5.083 1.00 86.06 89 PRO A N 1
ATOM 681 C CA . PRO A 1 89 ? -9.251 -5.479 -6.520 1.00 86.06 89 PRO A CA 1
ATOM 682 C C . PRO A 1 89 ? -8.927 -4.073 -7.051 1.00 86.06 89 PRO A C 1
ATOM 684 O O . PRO A 1 89 ? -8.294 -3.932 -8.092 1.00 86.06 89 PRO A O 1
ATOM 687 N N . ALA A 1 90 ? -9.373 -3.027 -6.357 1.00 83.75 90 ALA A N 1
ATOM 688 C CA . ALA A 1 90 ? -9.181 -1.643 -6.765 1.00 83.75 90 ALA A CA 1
ATOM 689 C C . ALA A 1 90 ? -7.844 -1.024 -6.310 1.00 83.75 90 ALA A C 1
ATOM 691 O O . ALA A 1 90 ? -7.386 -0.043 -6.904 1.00 83.75 90 ALA A O 1
ATOM 692 N N . GLY A 1 91 ? -7.244 -1.544 -5.234 1.00 87.31 91 GLY A N 1
ATOM 693 C CA . GLY A 1 91 ? -6.093 -0.911 -4.592 1.00 87.31 91 GLY A CA 1
ATOM 694 C C . GLY A 1 91 ? -5.795 -1.387 -3.171 1.00 87.31 91 GLY A C 1
ATOM 695 O O . GLY A 1 91 ? -6.425 -2.307 -2.645 1.00 87.31 91 GLY A O 1
ATOM 696 N N . ILE A 1 92 ? -4.840 -0.703 -2.541 1.00 89.06 92 ILE A N 1
ATOM 697 C CA . ILE A 1 92 ? -4.499 -0.826 -1.117 1.00 89.06 92 ILE A CA 1
ATOM 698 C C . ILE A 1 92 ? -4.882 0.475 -0.417 1.00 89.06 92 ILE A C 1
ATOM 700 O O . ILE A 1 92 ? -4.495 1.548 -0.868 1.00 89.06 92 ILE A O 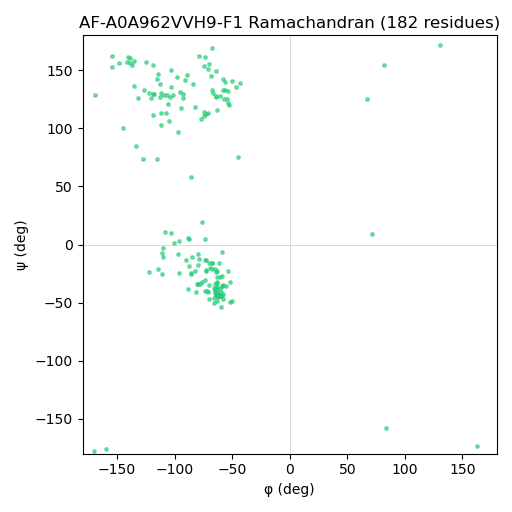1
ATOM 704 N N . ALA A 1 93 ? -5.609 0.376 0.691 1.00 90.12 93 ALA A N 1
ATOM 705 C CA . ALA A 1 93 ? -5.899 1.481 1.589 1.00 90.12 93 ALA A CA 1
ATOM 706 C C . ALA A 1 93 ? -4.986 1.429 2.822 1.00 90.12 93 ALA A C 1
ATOM 708 O O . ALA A 1 93 ? -4.916 0.404 3.501 1.00 90.12 93 ALA A O 1
ATOM 709 N N . LEU A 1 94 ? -4.327 2.543 3.133 1.00 91.00 94 LEU A N 1
ATOM 710 C CA . LEU A 1 94 ? -3.615 2.764 4.393 1.00 91.00 94 LEU A CA 1
ATOM 711 C C . LEU A 1 94 ? -4.416 3.748 5.238 1.00 91.00 94 LEU A C 1
ATOM 713 O O . LEU A 1 94 ? -4.804 4.802 4.741 1.00 91.00 94 LEU A O 1
ATOM 717 N N . ILE A 1 95 ? -4.692 3.391 6.489 1.00 87.88 95 ILE A N 1
ATOM 718 C CA . ILE A 1 95 ? -5.683 4.072 7.322 1.00 87.88 95 ILE A CA 1
ATOM 719 C C . ILE A 1 95 ? -5.001 4.677 8.545 1.00 87.88 95 ILE A C 1
ATOM 721 O O . ILE A 1 95 ? -4.268 3.990 9.261 1.00 87.88 95 ILE A O 1
ATOM 725 N N . VAL A 1 96 ? -5.263 5.958 8.796 1.00 86.69 96 VAL A N 1
ATOM 726 C CA . VAL A 1 96 ? -4.883 6.669 10.025 1.00 86.69 96 VAL A CA 1
ATOM 727 C C . VAL A 1 96 ? -6.145 7.088 10.780 1.00 86.69 96 VAL A C 1
ATOM 729 O O . VAL A 1 96 ? -7.138 7.477 10.165 1.00 86.69 96 VAL A O 1
ATOM 732 N N . HIS A 1 97 ? -6.124 7.015 12.114 1.00 74.00 97 HIS A N 1
ATOM 733 C CA . HIS A 1 97 ? -7.208 7.512 12.965 1.00 74.00 97 HIS A CA 1
ATOM 734 C C . HIS A 1 97 ? -6.800 8.824 13.632 1.00 74.00 97 HIS A C 1
ATOM 736 O O . HIS A 1 97 ? -6.002 8.785 14.568 1.00 74.00 97 HIS A O 1
ATOM 742 N N . ASN A 1 98 ? -7.352 9.965 13.187 1.00 61.62 98 ASN A N 1
ATOM 743 C CA . ASN A 1 98 ? -7.258 11.228 13.931 1.00 61.62 98 ASN A CA 1
ATOM 744 C C . ASN A 1 98 ? -8.179 12.338 13.371 1.00 61.62 98 ASN A C 1
ATOM 746 O O . ASN A 1 98 ? -8.058 12.676 12.197 1.00 61.62 98 ASN A O 1
ATOM 750 N N . PRO A 1 99 ? -9.026 13.013 14.172 1.00 65.94 99 PRO A N 1
ATOM 751 C CA . PRO A 1 99 ? -10.156 12.468 14.942 1.00 65.94 99 PRO A CA 1
ATOM 752 C C . PRO A 1 99 ? -11.219 11.754 14.076 1.00 65.94 99 PRO A C 1
ATOM 754 O O . PRO A 1 99 ? -12.143 11.144 14.609 1.00 65.94 99 PRO A O 1
ATOM 757 N N . GLN A 1 100 ? -11.092 11.806 12.749 1.00 69.69 100 GLN A N 1
ATOM 758 C CA . GLN A 1 100 ? -11.861 11.009 11.794 1.00 69.69 100 GLN A CA 1
ATOM 759 C C . GLN A 1 100 ? -10.906 10.053 11.061 1.00 69.69 100 GLN A C 1
ATOM 761 O O . GLN A 1 100 ? -9.738 10.395 10.867 1.00 69.69 100 GLN A O 1
ATOM 766 N N . PRO A 1 101 ? -11.347 8.843 10.679 1.00 75.56 101 PRO A N 1
ATOM 767 C CA . PRO A 1 101 ? -10.506 7.948 9.901 1.00 75.56 101 PRO A CA 1
ATOM 768 C C . PRO A 1 101 ? -10.252 8.533 8.506 1.00 75.56 101 PRO A C 1
ATOM 770 O O . PRO A 1 101 ? -11.180 8.947 7.809 1.00 75.56 101 PRO A O 1
ATOM 773 N N . LEU A 1 102 ? -8.979 8.559 8.120 1.00 80.38 102 LEU A N 1
ATOM 774 C CA . LEU A 1 102 ? -8.499 8.945 6.795 1.00 80.38 102 LEU A CA 1
ATOM 775 C C . LEU A 1 102 ? -7.907 7.712 6.118 1.00 80.38 102 LEU A C 1
ATOM 777 O O . LEU A 1 102 ? -7.172 6.965 6.764 1.00 80.38 102 LEU A O 1
ATOM 781 N N . ALA A 1 103 ? -8.181 7.517 4.828 1.00 83.62 103 ALA A N 1
ATOM 782 C CA . ALA A 1 103 ? -7.554 6.457 4.041 1.00 83.62 103 ALA A CA 1
ATOM 783 C C . ALA A 1 103 ? -6.814 7.015 2.831 1.00 83.62 103 ALA A C 1
ATOM 785 O O . ALA A 1 103 ? -7.396 7.744 2.037 1.00 83.62 103 ALA A O 1
ATOM 786 N N . LEU A 1 104 ? -5.564 6.601 2.648 1.00 84.19 104 LEU A N 1
ATOM 787 C CA . LEU A 1 104 ? -4.818 6.775 1.407 1.00 84.19 104 LEU A CA 1
ATOM 788 C C . LEU A 1 104 ? -4.989 5.538 0.526 1.00 84.19 104 LEU A C 1
ATOM 790 O O . LEU A 1 104 ? -4.680 4.439 0.980 1.00 84.19 104 LEU A O 1
ATOM 794 N N . ILE A 1 105 ? -5.424 5.705 -0.725 1.00 84.81 105 ILE A N 1
ATOM 795 C CA . ILE A 1 105 ? -5.727 4.582 -1.627 1.00 84.81 105 ILE A CA 1
ATOM 796 C C . ILE A 1 105 ? -4.737 4.485 -2.782 1.00 84.81 105 ILE A C 1
ATOM 798 O O . ILE A 1 105 ? -4.868 5.176 -3.783 1.00 84.81 105 ILE A O 1
ATOM 802 N N . LEU A 1 106 ? -3.796 3.552 -2.707 1.00 83.69 106 LEU A N 1
ATOM 803 C CA . LEU A 1 106 ? -2.892 3.234 -3.811 1.00 83.69 106 LEU A CA 1
ATOM 804 C C . LEU A 1 106 ? -3.628 2.390 -4.858 1.00 83.69 106 LEU A C 1
ATOM 806 O O . LEU A 1 106 ? -3.939 1.222 -4.615 1.00 83.69 106 LEU A O 1
ATOM 810 N N . ARG A 1 107 ? -3.939 2.993 -6.010 1.00 80.81 107 ARG A N 1
ATOM 811 C CA . ARG A 1 107 ? -4.692 2.340 -7.092 1.00 80.81 107 ARG A CA 1
ATOM 812 C C . ARG A 1 107 ? -3.840 1.325 -7.849 1.00 80.81 107 ARG A C 1
ATOM 814 O O . ARG A 1 107 ? -2.629 1.480 -7.978 1.00 80.81 107 ARG A O 1
ATOM 821 N N . SER A 1 108 ? -4.507 0.336 -8.437 1.00 75.62 108 SER A N 1
ATOM 822 C CA . SER A 1 108 ? -3.901 -0.585 -9.402 1.00 75.62 108 SER A CA 1
ATOM 823 C C . SER A 1 108 ? -4.841 -0.862 -10.570 1.00 75.62 108 SER A C 1
ATOM 825 O O . SER A 1 108 ? -6.060 -0.746 -10.453 1.00 75.62 108 SER A O 1
ATOM 827 N N . HIS A 1 109 ? -4.252 -1.256 -11.694 1.00 77.62 109 HIS A N 1
ATOM 828 C CA . HIS A 1 109 ? -4.942 -1.738 -12.889 1.00 77.62 109 HIS A CA 1
ATOM 829 C C . HIS A 1 109 ? -4.862 -3.272 -13.029 1.00 77.62 109 HIS A C 1
ATOM 831 O O . HIS A 1 109 ? -5.251 -3.823 -14.057 1.00 77.62 109 HIS A O 1
ATOM 837 N N . TRP A 1 110 ? -4.381 -3.975 -11.993 1.00 80.38 110 TRP A N 1
ATOM 838 C CA . TRP A 1 110 ? -4.256 -5.438 -11.942 1.00 80.38 110 TRP A CA 1
ATOM 839 C C . TRP A 1 110 ? -5.163 -6.043 -10.858 1.00 80.38 110 TRP A C 1
ATOM 841 O O . TRP A 1 110 ? -4.680 -6.470 -9.805 1.00 80.38 110 TRP A O 1
ATOM 851 N N . PRO A 1 111 ? -6.487 -6.088 -11.085 1.00 80.81 111 PRO A N 1
ATOM 852 C CA . PRO A 1 111 ? -7.449 -6.462 -10.050 1.00 80.81 111 PRO A CA 1
ATOM 853 C C . PRO A 1 111 ? -7.283 -7.898 -9.540 1.00 80.81 111 PRO A C 1
ATOM 855 O O . PRO A 1 111 ? -7.437 -8.134 -8.344 1.00 80.81 111 PRO A O 1
ATOM 858 N N . THR A 1 112 ? -6.924 -8.848 -10.410 1.00 84.06 112 THR A N 1
ATOM 859 C CA . THR A 1 112 ? -6.696 -10.249 -10.013 1.00 84.06 112 THR A CA 1
ATOM 860 C C . THR A 1 112 ? -5.487 -10.381 -9.090 1.00 84.06 112 THR A C 1
ATOM 862 O O . THR A 1 112 ? -5.605 -10.937 -8.003 1.00 84.06 112 THR A O 1
ATOM 865 N N . THR A 1 113 ? -4.347 -9.798 -9.473 1.00 87.00 113 THR A N 1
ATOM 866 C CA . THR A 1 113 ? -3.117 -9.820 -8.665 1.00 87.00 113 THR A CA 1
ATOM 867 C C . THR A 1 113 ? -3.322 -9.149 -7.309 1.00 87.00 113 THR A C 1
ATOM 869 O O . THR A 1 113 ? -2.834 -9.640 -6.295 1.00 87.00 113 THR A O 1
ATOM 872 N N . LEU A 1 114 ? -4.082 -8.050 -7.256 1.00 88.75 114 LEU A N 1
ATOM 873 C CA . LEU A 1 114 ? -4.402 -7.405 -5.985 1.00 88.75 114 LEU A CA 1
ATOM 874 C C . LEU A 1 114 ? -5.361 -8.214 -5.111 1.00 88.75 114 LEU A C 1
ATOM 876 O O . LEU A 1 114 ? -5.226 -8.177 -3.891 1.00 88.75 114 LEU A O 1
ATOM 880 N N . ALA A 1 115 ? -6.315 -8.938 -5.697 1.00 88.88 115 ALA A N 1
ATOM 881 C CA . ALA A 1 115 ? -7.187 -9.824 -4.934 1.00 88.88 115 ALA A CA 1
ATOM 882 C C . ALA A 1 115 ? -6.385 -10.961 -4.276 1.00 88.88 115 ALA A C 1
ATOM 884 O O . ALA A 1 115 ? -6.571 -11.237 -3.092 1.00 88.88 115 ALA A O 1
ATOM 885 N N . GLU A 1 116 ? -5.443 -11.562 -5.008 1.00 90.50 116 GLU A N 1
ATOM 886 C CA . GLU A 1 116 ? -4.512 -12.566 -4.472 1.00 90.50 116 GLU A CA 1
ATOM 887 C C . GLU A 1 116 ? -3.615 -11.977 -3.374 1.00 90.50 116 GLU A C 1
ATOM 889 O O . GLU A 1 116 ? -3.434 -12.578 -2.316 1.00 90.50 116 GLU A O 1
ATOM 894 N N . PHE A 1 117 ? -3.100 -10.763 -3.583 1.00 92.94 117 PHE A N 1
ATOM 895 C CA . PHE A 1 117 ? -2.326 -10.045 -2.574 1.00 92.94 117 PHE A CA 1
ATOM 896 C C . PHE A 1 117 ? -3.145 -9.762 -1.302 1.00 92.94 117 PHE A C 1
ATOM 898 O O . PHE A 1 117 ? -2.665 -9.988 -0.193 1.00 92.94 117 PHE A O 1
ATOM 905 N N . ALA A 1 118 ? -4.397 -9.318 -1.440 1.00 91.38 118 ALA A N 1
ATOM 906 C CA . ALA A 1 118 ? -5.296 -9.067 -0.316 1.00 91.38 118 ALA A CA 1
ATOM 907 C C . ALA A 1 118 ? -5.616 -10.349 0.474 1.00 91.38 118 ALA A C 1
ATOM 909 O O . ALA A 1 118 ? -5.686 -10.314 1.706 1.00 91.38 118 ALA A O 1
ATOM 910 N N . ASP A 1 119 ? -5.762 -11.487 -0.208 1.00 92.44 119 ASP A N 1
ATOM 911 C CA . ASP A 1 119 ? -5.915 -12.799 0.427 1.00 92.44 119 ASP A CA 1
ATOM 912 C C . ASP A 1 119 ? -4.650 -13.201 1.211 1.00 92.44 119 ASP A C 1
ATOM 914 O O . ASP A 1 119 ? -4.749 -13.645 2.357 1.00 92.44 119 ASP A O 1
ATOM 918 N N . LEU A 1 120 ? -3.451 -12.958 0.665 1.00 93.75 120 LEU A N 1
ATOM 919 C CA . LEU A 1 120 ? -2.191 -13.168 1.392 1.00 93.75 120 LEU A CA 1
ATOM 920 C C . LEU A 1 120 ? -2.099 -12.301 2.656 1.00 93.75 120 LEU A C 1
ATOM 922 O O . LEU A 1 120 ? -1.726 -12.815 3.716 1.00 93.75 120 LEU A O 1
ATOM 926 N N . CYS A 1 121 ? -2.461 -11.018 2.571 1.00 94.31 121 CYS A N 1
ATOM 927 C CA . CYS A 1 121 ? -2.514 -10.120 3.728 1.00 94.31 121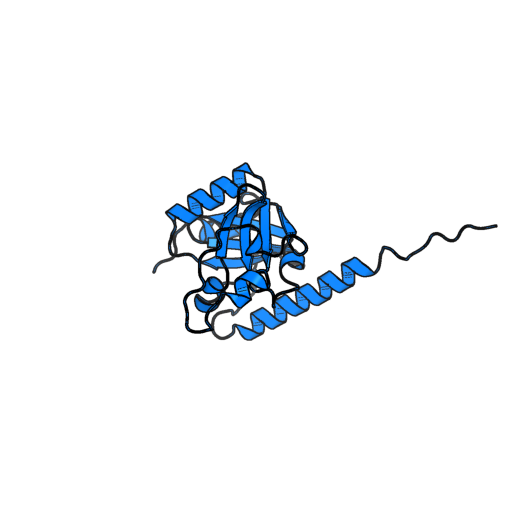 CYS A CA 1
ATOM 928 C C . CYS A 1 121 ? -3.524 -10.603 4.772 1.00 94.31 121 CYS A C 1
ATOM 930 O O . CYS A 1 121 ? -3.208 -10.646 5.958 1.00 94.31 121 CYS A O 1
ATOM 932 N N . SER A 1 122 ? -4.709 -11.040 4.336 1.00 92.12 122 SER A N 1
ATOM 933 C CA . SER A 1 122 ? -5.759 -11.563 5.221 1.00 92.12 122 SER A CA 1
ATOM 934 C C . SER A 1 122 ? -5.304 -12.826 5.954 1.00 92.12 122 SER A C 1
ATOM 936 O O . SER A 1 122 ? -5.454 -12.925 7.168 1.00 92.12 122 SER A O 1
ATOM 938 N N . LYS A 1 123 ? -4.663 -13.765 5.245 1.00 92.81 123 LYS A N 1
ATOM 939 C CA . LYS A 1 123 ? -4.095 -14.993 5.830 1.00 92.81 123 LYS A CA 1
ATOM 940 C C . LYS A 1 123 ? -2.980 -14.715 6.837 1.00 92.81 123 LYS A C 1
ATOM 942 O O . LYS A 1 123 ? -2.796 -15.491 7.771 1.00 92.81 123 LYS A O 1
ATOM 947 N N . ARG A 1 124 ? -2.209 -13.642 6.638 1.00 92.56 124 ARG A N 1
ATOM 948 C CA . ARG A 1 124 ? -1.132 -13.219 7.550 1.00 92.56 124 ARG A CA 1
ATOM 949 C C . ARG A 1 124 ? -1.614 -12.300 8.673 1.00 92.56 124 ARG A C 1
ATOM 951 O O . ARG A 1 124 ? -0.915 -12.178 9.672 1.00 92.56 124 ARG A O 1
ATOM 958 N N . GLY A 1 125 ? -2.782 -11.679 8.520 1.00 93.50 125 GLY A N 1
ATOM 959 C CA . GLY A 1 125 ? -3.328 -10.682 9.441 1.00 93.50 125 GLY A CA 1
ATOM 960 C C . GLY A 1 125 ? -2.606 -9.331 9.402 1.00 93.50 125 GLY A C 1
ATOM 961 O O . GLY A 1 125 ? -2.853 -8.485 10.262 1.00 93.50 125 GLY A O 1
ATOM 962 N N . CYS A 1 126 ? -1.705 -9.110 8.440 1.00 94.88 126 CYS A N 1
ATOM 963 C CA . CYS A 1 126 ? -0.895 -7.899 8.369 1.00 94.88 126 CYS A CA 1
ATOM 964 C C . CYS A 1 126 ? -0.424 -7.556 6.947 1.00 94.88 126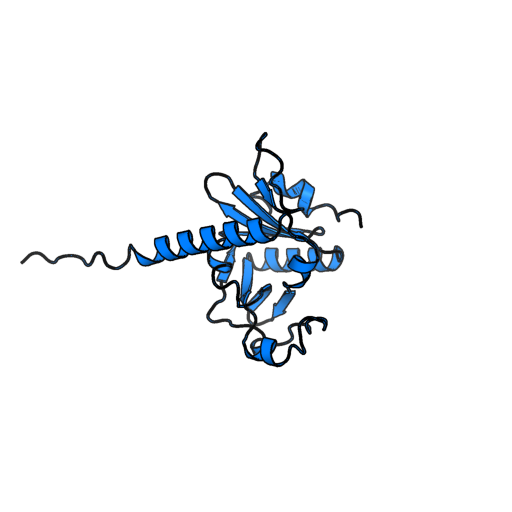 CYS A C 1
ATOM 966 O O . CYS A 1 126 ? -0.404 -8.404 6.053 1.00 94.88 126 CYS A O 1
ATOM 968 N N . LEU A 1 127 ? -0.019 -6.296 6.779 1.00 95.75 127 LEU A N 1
ATOM 969 C CA . LEU A 1 127 ? 0.741 -5.769 5.649 1.00 95.75 127 LEU A CA 1
ATOM 970 C C . LEU A 1 127 ? 2.055 -5.183 6.177 1.00 95.75 127 LEU A C 1
ATOM 972 O O . LEU A 1 127 ? 2.033 -4.312 7.049 1.00 95.75 127 LEU A O 1
ATOM 976 N N . ALA A 1 128 ? 3.191 -5.620 5.639 1.00 95.62 128 ALA A N 1
ATOM 977 C CA . ALA A 1 128 ? 4.477 -5.020 5.974 1.00 95.62 128 ALA A CA 1
ATOM 978 C C . ALA A 1 128 ? 4.753 -3.772 5.123 1.00 95.62 128 ALA A C 1
ATOM 980 O O . ALA A 1 128 ? 4.519 -3.772 3.919 1.00 95.62 128 ALA A O 1
ATOM 981 N N . LEU A 1 129 ? 5.280 -2.715 5.731 1.00 95.50 129 LEU A N 1
ATOM 982 C CA . LEU A 1 129 ? 5.758 -1.517 5.050 1.00 95.50 129 LEU A CA 1
ATOM 983 C C . LEU A 1 129 ? 7.278 -1.474 5.131 1.00 95.50 129 LEU A C 1
ATOM 985 O O . LEU A 1 129 ? 7.809 -1.532 6.238 1.00 95.50 129 LEU A O 1
ATOM 989 N N . TYR A 1 130 ? 7.971 -1.302 4.005 1.00 94.81 130 TYR A N 1
ATOM 990 C CA . TYR A 1 130 ? 9.430 -1.143 4.001 1.00 94.81 130 TYR A CA 1
ATOM 991 C C . TYR A 1 130 ? 9.896 -0.017 3.077 1.00 94.81 130 TYR A C 1
ATOM 993 O O . TYR A 1 130 ? 9.434 0.067 1.942 1.00 94.81 130 TYR A O 1
ATOM 1001 N N . PRO A 1 131 ? 10.845 0.833 3.493 1.00 93.69 131 PRO A N 1
ATOM 1002 C CA . PRO A 1 131 ? 11.488 1.718 2.542 1.00 93.69 131 PRO A CA 1
ATOM 1003 C C . PRO A 1 131 ? 12.403 0.908 1.616 1.00 93.69 131 PRO A C 1
ATOM 1005 O O . PRO A 1 131 ? 12.961 -0.116 2.024 1.00 93.69 131 PRO A O 1
ATOM 1008 N N . PHE A 1 132 ? 12.602 1.383 0.385 1.00 91.06 132 PHE A N 1
ATOM 1009 C CA . PHE A 1 132 ? 13.679 0.883 -0.471 1.00 91.06 132 PHE A CA 1
ATOM 1010 C C . PHE A 1 132 ? 15.029 1.028 0.237 1.00 91.06 132 PHE A C 1
ATOM 1012 O O . PHE A 1 132 ? 15.294 2.047 0.884 1.00 91.06 132 PHE A O 1
ATOM 1019 N N . SER A 1 133 ? 15.890 0.024 0.093 1.00 91.56 133 SER A N 1
ATOM 1020 C CA . SER A 1 133 ? 17.259 0.106 0.592 1.00 91.56 133 SER A CA 1
ATOM 1021 C C . SER A 1 133 ? 18.109 1.032 -0.280 1.00 91.56 133 SER A C 1
ATOM 1023 O O . SER A 1 133 ? 17.812 1.273 -1.452 1.00 91.56 133 SER A O 1
ATOM 1025 N N . GLU A 1 134 ? 19.238 1.493 0.256 1.00 87.88 134 GLU A N 1
ATOM 1026 C CA . GLU A 1 134 ? 20.244 2.184 -0.559 1.00 87.88 134 GLU A CA 1
ATOM 1027 C C . GLU A 1 134 ? 20.737 1.309 -1.719 1.00 87.88 134 GLU A C 1
ATOM 1029 O O . GLU A 1 134 ? 20.968 1.818 -2.811 1.00 87.88 134 GLU A O 1
ATOM 1034 N N . HIS A 1 135 ? 20.835 -0.010 -1.517 1.00 84.94 135 HIS A N 1
ATOM 1035 C CA . HIS A 1 135 ? 21.240 -0.950 -2.561 1.00 84.94 135 HIS A CA 1
ATOM 1036 C C . HIS A 1 135 ? 20.271 -0.940 -3.748 1.00 84.94 135 HIS A C 1
ATOM 1038 O O . HIS A 1 135 ? 20.700 -0.897 -4.902 1.00 84.94 135 HIS A O 1
ATOM 1044 N N . TYR A 1 136 ? 18.968 -0.926 -3.467 1.00 86.56 136 TYR A N 1
ATOM 1045 C CA . TYR A 1 136 ? 17.941 -0.811 -4.492 1.00 86.56 136 TYR A CA 1
ATOM 1046 C C . TYR A 1 136 ? 18.050 0.515 -5.254 1.00 86.56 136 TYR A C 1
ATOM 1048 O O . TYR A 1 136 ? 18.040 0.529 -6.485 1.00 86.56 136 TYR A O 1
ATOM 1056 N N . LEU A 1 137 ? 18.233 1.625 -4.530 1.00 79.81 137 LEU A N 1
ATOM 1057 C CA . LEU A 1 137 ? 18.382 2.955 -5.126 1.00 79.81 137 LEU A CA 1
ATOM 1058 C C . LEU A 1 137 ? 19.652 3.081 -5.983 1.00 79.81 137 LEU A C 1
ATOM 1060 O O . LEU A 1 137 ? 19.598 3.688 -7.046 1.00 79.81 137 LEU A O 1
ATOM 1064 N N . MET A 1 138 ? 20.772 2.475 -5.573 1.00 77.81 138 MET A N 1
ATOM 1065 C CA . MET A 1 138 ? 22.022 2.462 -6.351 1.00 77.81 138 MET A CA 1
ATOM 1066 C C . MET A 1 138 ? 21.884 1.728 -7.689 1.00 77.81 138 MET A C 1
ATOM 1068 O O . MET A 1 138 ? 22.602 2.033 -8.639 1.00 77.81 138 MET A O 1
ATOM 1072 N N . GLN A 1 139 ? 20.981 0.753 -7.770 1.00 72.31 139 GLN A N 1
ATOM 1073 C CA . GLN A 1 139 ? 20.700 0.020 -9.004 1.00 72.31 139 GLN A CA 1
ATOM 1074 C C . GLN A 1 139 ? 19.592 0.664 -9.839 1.00 72.31 139 GLN A C 1
ATOM 1076 O O . GLN A 1 139 ? 19.422 0.314 -11.011 1.00 72.31 139 GLN A O 1
ATOM 1081 N N . TRP A 1 140 ? 18.844 1.610 -9.269 1.00 68.38 140 TRP A N 1
ATOM 1082 C CA . TRP A 1 140 ? 17.840 2.356 -10.005 1.00 68.38 140 TRP A CA 1
ATOM 1083 C C . TRP A 1 140 ? 18.530 3.345 -10.940 1.00 68.38 140 TRP A C 1
ATOM 1085 O O . TRP A 1 140 ? 19.168 4.311 -10.534 1.00 68.38 140 TRP A O 1
ATOM 1095 N N . SER A 1 141 ? 18.400 3.084 -12.236 1.00 56.81 141 SER A N 1
ATOM 1096 C CA . SER A 1 141 ? 19.190 3.731 -13.285 1.00 56.81 141 SER A CA 1
ATOM 1097 C C . SER A 1 141 ? 18.801 5.194 -13.568 1.00 56.81 141 SER A C 1
ATOM 1099 O O . SER A 1 141 ? 19.342 5.795 -14.493 1.00 56.81 141 SER A O 1
ATOM 1101 N N . GLY A 1 142 ? 17.872 5.777 -12.803 1.00 54.69 142 GLY A N 1
ATOM 1102 C CA . GLY A 1 142 ? 17.459 7.178 -12.900 1.00 54.69 142 GLY A CA 1
ATOM 1103 C C . GLY A 1 142 ? 15.938 7.384 -12.977 1.00 54.69 142 GLY A C 1
ATOM 1104 O O . GLY A 1 142 ? 15.183 6.427 -13.147 1.00 54.69 142 GLY A O 1
ATOM 1105 N N . PRO A 1 143 ? 15.475 8.647 -12.904 1.00 51.44 143 PRO A N 1
ATOM 1106 C CA . PRO A 1 143 ? 14.057 9.012 -12.771 1.00 51.44 143 PRO A CA 1
ATOM 1107 C C . PRO A 1 143 ? 13.189 8.681 -13.996 1.00 51.44 143 PRO A C 1
ATOM 1109 O O . PRO A 1 143 ? 11.969 8.646 -13.885 1.00 51.44 143 PRO A O 1
ATOM 1112 N N . ASN A 1 144 ? 13.804 8.414 -15.154 1.00 51.62 144 ASN A N 1
ATOM 1113 C CA . ASN A 1 144 ? 13.107 8.079 -16.403 1.00 51.62 144 ASN A CA 1
ATOM 1114 C C . ASN A 1 144 ? 13.091 6.572 -16.704 1.00 51.62 144 ASN A C 1
ATOM 1116 O O . ASN A 1 144 ? 12.592 6.157 -17.750 1.00 51.62 144 ASN A O 1
ATOM 1120 N N . HIS A 1 145 ? 13.663 5.748 -15.824 1.00 57.03 145 HIS A N 1
ATOM 1121 C CA . HIS A 1 145 ? 13.653 4.300 -15.972 1.00 57.03 145 HIS A CA 1
ATOM 1122 C C . HIS A 1 145 ? 12.625 3.680 -15.037 1.00 57.03 145 HIS A C 1
ATOM 1124 O O . HIS A 1 145 ? 12.545 4.041 -13.860 1.00 57.03 145 HIS A O 1
ATOM 1130 N N . ALA A 1 146 ? 11.858 2.727 -15.574 1.00 57.12 146 ALA A N 1
ATOM 1131 C CA . ALA A 1 146 ? 10.932 1.937 -14.781 1.00 57.12 146 ALA A CA 1
ATOM 1132 C C . ALA A 1 146 ? 11.706 1.293 -13.615 1.00 57.12 146 ALA A C 1
ATOM 1134 O O . ALA A 1 146 ? 12.729 0.643 -13.866 1.00 57.12 146 ALA A O 1
ATOM 1135 N N . PRO A 1 147 ? 11.274 1.495 -12.358 1.00 64.69 147 PRO A N 1
ATOM 1136 C CA . PRO A 1 147 ? 11.932 0.876 -11.221 1.00 64.69 147 PRO A CA 1
ATOM 1137 C C . PRO A 1 147 ? 11.915 -0.642 -11.404 1.00 64.69 147 PRO A C 1
ATOM 1139 O O . PRO A 1 147 ? 10.889 -1.223 -11.770 1.00 64.69 147 PRO A O 1
ATOM 1142 N N . ARG A 1 148 ? 13.061 -1.301 -11.186 1.00 78.44 148 ARG A N 1
ATOM 1143 C CA . ARG A 1 148 ? 13.105 -2.764 -11.276 1.00 78.44 148 ARG A CA 1
ATOM 1144 C C . ARG A 1 148 ? 12.221 -3.374 -10.182 1.00 78.44 148 ARG A C 1
ATOM 1146 O O . ARG A 1 148 ? 12.132 -2.789 -9.099 1.00 78.44 148 ARG A O 1
ATOM 1153 N N . PRO A 1 149 ? 11.608 -4.542 -10.401 1.00 84.50 149 PRO A N 1
ATOM 1154 C CA . PRO A 1 149 ? 10.905 -5.234 -9.332 1.00 84.50 149 PRO A CA 1
ATOM 1155 C C . PRO A 1 149 ? 11.839 -5.537 -8.155 1.00 84.50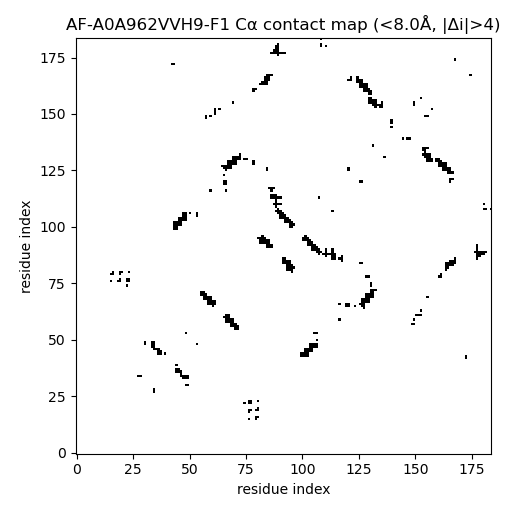 149 PRO A C 1
ATOM 1157 O O . PRO A 1 149 ? 13.013 -5.873 -8.353 1.00 84.50 149 PRO A O 1
ATOM 1160 N N . ILE A 1 150 ? 11.310 -5.433 -6.938 1.00 86.94 150 ILE A N 1
ATOM 1161 C CA . ILE A 1 150 ? 11.938 -6.020 -5.753 1.00 86.94 150 ILE A CA 1
ATOM 1162 C C . ILE A 1 150 ? 11.950 -7.539 -5.914 1.00 86.94 150 ILE A C 1
ATOM 1164 O O . ILE A 1 150 ? 10.913 -8.153 -6.167 1.00 86.94 150 ILE A O 1
ATOM 1168 N N . SER A 1 151 ? 13.120 -8.141 -5.742 1.00 86.25 151 SER A N 1
ATOM 1169 C CA . SER A 1 151 ? 13.317 -9.588 -5.846 1.00 86.25 151 SER A CA 1
ATOM 1170 C C . SER A 1 151 ? 13.896 -10.197 -4.577 1.00 86.25 151 SER A C 1
ATOM 1172 O O . SER A 1 151 ? 13.704 -11.386 -4.333 1.00 86.25 151 SER A O 1
ATOM 1174 N N . GLU A 1 152 ? 14.593 -9.407 -3.759 1.00 90.31 152 GLU A N 1
ATOM 1175 C CA . GLU A 1 152 ? 15.337 -9.914 -2.609 1.00 90.31 152 GLU A CA 1
ATOM 1176 C C . GLU A 1 152 ? 15.195 -9.018 -1.377 1.00 90.31 152 GLU A C 1
ATOM 1178 O O . GLU A 1 152 ? 14.879 -7.834 -1.461 1.00 90.31 152 GLU A O 1
ATOM 1183 N N . THR A 1 153 ? 15.490 -9.570 -0.199 1.00 91.44 153 THR A N 1
ATOM 1184 C CA . THR A 1 153 ? 15.431 -8.823 1.067 1.00 91.44 153 THR A CA 1
ATOM 1185 C C . THR A 1 153 ? 16.424 -7.663 1.131 1.00 91.44 153 THR A C 1
ATOM 1187 O O . THR A 1 153 ? 16.216 -6.744 1.912 1.00 91.44 153 THR A O 1
ATOM 1190 N N . VAL A 1 154 ? 17.501 -7.701 0.338 1.00 92.12 154 VAL A N 1
ATOM 1191 C CA . VAL A 1 154 ? 18.485 -6.609 0.245 1.00 92.12 154 VAL A CA 1
ATOM 1192 C C . VAL A 1 154 ? 17.917 -5.370 -0.451 1.00 92.12 154 VAL A C 1
ATOM 1194 O O . VAL A 1 154 ? 18.478 -4.287 -0.309 1.00 92.12 154 VAL A O 1
ATOM 1197 N N . ASP A 1 155 ? 16.795 -5.492 -1.162 1.00 91.38 155 ASP A N 1
ATOM 1198 C CA . ASP A 1 155 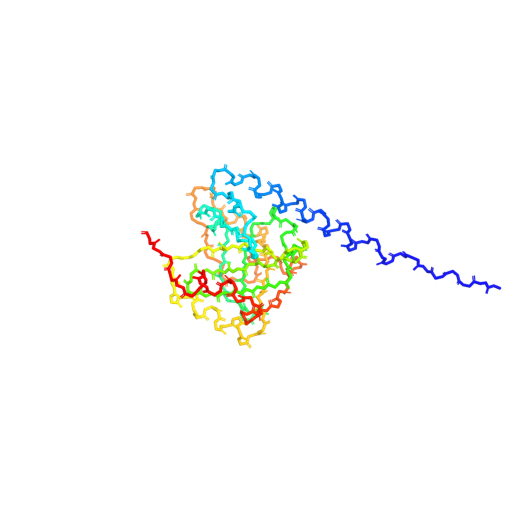? 16.163 -4.390 -1.899 1.00 91.38 155 ASP A CA 1
ATOM 1199 C C . ASP A 1 155 ? 15.359 -3.441 -1.002 1.00 91.38 155 ASP A C 1
ATOM 1201 O O . ASP A 1 155 ? 14.958 -2.350 -1.410 1.00 91.38 155 ASP A O 1
ATOM 1205 N N . VAL A 1 156 ? 15.122 -3.848 0.239 1.00 92.75 156 VAL A N 1
ATOM 1206 C CA . VAL A 1 156 ? 14.360 -3.097 1.232 1.00 92.75 156 VAL A CA 1
ATOM 1207 C C . VAL A 1 156 ? 15.191 -2.905 2.494 1.00 92.75 156 VAL A C 1
ATOM 1209 O O . VAL A 1 156 ? 16.124 -3.664 2.751 1.00 92.75 156 VAL A O 1
ATOM 1212 N N . ASP A 1 157 ? 14.879 -1.884 3.288 1.00 93.62 157 ASP A N 1
ATOM 1213 C CA . ASP A 1 157 ? 15.501 -1.690 4.600 1.00 93.62 157 ASP A CA 1
ATOM 1214 C C . ASP A 1 157 ? 14.598 -2.260 5.710 1.00 93.62 157 ASP A C 1
ATOM 1216 O O . ASP A 1 157 ? 13.678 -1.580 6.182 1.00 93.62 157 ASP A O 1
ATOM 1220 N N . PRO A 1 158 ? 14.847 -3.503 6.172 1.00 89.69 158 PRO A N 1
ATOM 1221 C CA . PRO A 1 158 ? 14.008 -4.137 7.178 1.00 89.69 158 PRO A CA 1
ATOM 1222 C C . PRO A 1 158 ? 14.094 -3.466 8.550 1.00 89.69 158 PRO A C 1
ATOM 1224 O O . PRO A 1 158 ? 13.177 -3.624 9.352 1.00 89.69 158 PRO A O 1
ATOM 1227 N N . LYS A 1 159 ? 15.161 -2.705 8.837 1.00 90.38 159 LYS A N 1
ATOM 1228 C CA . LYS A 1 159 ? 15.334 -2.034 10.136 1.00 90.38 159 LYS A CA 1
ATOM 1229 C C . LYS A 1 159 ? 14.388 -0.850 10.303 1.00 90.38 159 LYS A C 1
ATOM 1231 O O . LYS A 1 159 ? 14.128 -0.435 11.427 1.00 90.38 159 LYS A O 1
ATOM 1236 N N . ARG A 1 160 ? 13.895 -0.310 9.188 1.00 88.69 160 ARG A N 1
ATOM 1237 C CA . ARG A 1 160 ? 12.973 0.831 9.130 1.00 88.69 160 ARG A CA 1
ATOM 1238 C C . ARG A 1 160 ? 11.563 0.421 8.711 1.00 88.69 160 ARG A C 1
ATOM 1240 O O . ARG A 1 160 ? 10.741 1.274 8.380 1.00 88.69 160 ARG A O 1
ATOM 1247 N N . GLY A 1 161 ? 11.297 -0.882 8.680 1.00 90.06 161 GLY A N 1
ATOM 1248 C CA . GLY A 1 161 ? 9.984 -1.402 8.353 1.00 90.06 161 GLY A CA 1
ATOM 1249 C C . GLY A 1 161 ? 8.996 -1.324 9.510 1.00 90.06 161 GLY A C 1
ATOM 1250 O O . GLY A 1 161 ? 9.380 -1.226 10.674 1.00 90.06 161 GLY A O 1
ATOM 1251 N N . ALA A 1 162 ? 7.714 -1.426 9.179 1.00 93.19 162 ALA A N 1
ATOM 1252 C CA . ALA A 1 162 ? 6.634 -1.566 10.148 1.00 93.19 162 ALA A CA 1
ATOM 1253 C C . ALA A 1 162 ? 5.623 -2.615 9.687 1.00 93.19 162 ALA A C 1
ATOM 1255 O O . ALA A 1 162 ? 5.476 -2.869 8.494 1.00 93.19 162 ALA A O 1
ATOM 1256 N N . LEU A 1 163 ? 4.908 -3.214 10.636 1.00 94.25 163 LEU A N 1
ATOM 1257 C CA . LEU A 1 163 ? 3.792 -4.110 10.355 1.00 94.25 163 LEU A CA 1
ATOM 1258 C C . LEU A 1 163 ? 2.492 -3.386 10.673 1.00 94.25 163 LEU A C 1
ATOM 1260 O O . LEU A 1 163 ? 2.269 -2.984 11.813 1.00 94.25 163 LEU A O 1
ATOM 1264 N N . LEU A 1 164 ? 1.630 -3.256 9.671 1.00 93.88 164 LEU A N 1
ATOM 1265 C CA . LEU A 1 164 ? 0.275 -2.769 9.861 1.00 93.88 164 LEU A CA 1
ATOM 1266 C C . LEU A 1 164 ? -0.677 -3.955 10.022 1.00 93.88 164 LEU A C 1
ATOM 1268 O O . LEU A 1 164 ? -0.652 -4.857 9.179 1.00 93.88 164 LEU A O 1
ATOM 1272 N N . PRO A 1 165 ? -1.549 -3.959 11.045 1.00 93.50 165 PRO A N 1
ATOM 1273 C CA . PRO A 1 165 ? -2.710 -4.838 11.081 1.00 93.50 165 PRO A CA 1
ATOM 1274 C C . PRO A 1 165 ? -3.500 -4.749 9.774 1.00 93.50 165 PRO A C 1
ATOM 1276 O O . PRO A 1 165 ? -3.654 -3.663 9.212 1.00 93.50 165 PRO A O 1
ATOM 1279 N N . PHE A 1 166 ? -4.007 -5.882 9.292 1.00 91.56 166 PHE A N 1
ATOM 1280 C CA . PHE A 1 166 ? -4.826 -5.929 8.083 1.00 91.56 166 PHE A CA 1
ATOM 1281 C C . PHE A 1 166 ? -6.288 -6.199 8.443 1.00 91.56 166 PHE A C 1
ATOM 1283 O O . PHE A 1 166 ? -6.613 -7.275 8.944 1.00 91.56 166 PHE A O 1
ATOM 1290 N N . CYS A 1 167 ? -7.175 -5.226 8.215 1.00 81.88 167 CYS A N 1
ATOM 1291 C CA . CYS A 1 167 ? -8.577 -5.331 8.618 1.00 81.88 167 CYS A CA 1
ATOM 1292 C C . CYS A 1 167 ? -9.518 -4.658 7.612 1.00 81.88 167 CYS A C 1
ATOM 1294 O O . CYS A 1 167 ? -9.701 -3.444 7.626 1.00 81.88 167 CYS A O 1
ATOM 1296 N N . LEU A 1 168 ? -10.153 -5.458 6.752 1.00 68.50 168 LEU A N 1
ATOM 1297 C CA . LEU A 1 168 ? -11.148 -4.970 5.789 1.00 68.50 168 LEU A CA 1
ATOM 1298 C C . LEU A 1 168 ? -12.527 -4.742 6.439 1.00 68.50 168 LEU A C 1
ATOM 1300 O O . LEU A 1 168 ? -13.252 -3.823 6.064 1.00 68.50 168 LEU A O 1
ATOM 1304 N N . GLU A 1 169 ? -12.898 -5.570 7.420 1.00 69.38 169 GLU A N 1
ATOM 1305 C CA . GLU A 1 169 ? -14.263 -5.614 7.970 1.00 69.38 169 GLU A CA 1
ATOM 1306 C C . GLU A 1 169 ? -14.617 -4.400 8.841 1.00 69.38 169 GLU A C 1
ATOM 1308 O O . GLU A 1 169 ? -15.788 -4.044 8.952 1.00 69.38 169 GLU A O 1
ATOM 1313 N N . SER A 1 170 ? -13.614 -3.715 9.397 1.00 71.50 170 SER A N 1
ATOM 1314 C CA . SER A 1 170 ? -13.822 -2.573 10.299 1.00 71.50 170 SER A CA 1
ATOM 1315 C C . SER A 1 170 ? -14.146 -1.254 9.584 1.00 71.50 170 SER A C 1
ATOM 1317 O O . SER A 1 170 ? -14.496 -0.275 10.239 1.00 71.50 170 SER A O 1
ATOM 1319 N N . PHE A 1 171 ? -14.053 -1.200 8.248 1.00 76.75 171 PHE A N 1
ATOM 1320 C CA . PHE A 1 171 ? -14.172 0.045 7.480 1.00 76.75 171 PHE A CA 1
ATOM 1321 C C . PHE A 1 171 ? -15.209 -0.078 6.358 1.00 76.75 171 PHE A C 1
ATOM 1323 O O . PHE A 1 171 ? -14.880 -0.144 5.174 1.00 76.75 171 PHE A O 1
ATOM 1330 N N . ALA A 1 172 ? -16.494 -0.089 6.728 1.00 78.00 172 ALA A N 1
ATOM 1331 C CA . ALA A 1 172 ? -17.604 -0.268 5.786 1.00 78.00 172 ALA A CA 1
ATOM 1332 C C . ALA A 1 172 ? -17.610 0.755 4.630 1.00 78.00 172 ALA A C 1
ATOM 1334 O O . ALA A 1 172 ? -17.900 0.384 3.494 1.00 78.00 172 ALA A O 1
ATOM 1335 N N . TRP A 1 173 ? -17.215 2.001 4.897 1.00 80.12 173 TRP A N 1
ATOM 1336 C CA . TRP A 1 173 ? -17.096 3.088 3.915 1.00 80.12 173 TRP A CA 1
ATOM 1337 C C . TRP A 1 173 ? -16.012 2.846 2.846 1.00 80.12 173 TRP A C 1
ATOM 1339 O O . TRP A 1 173 ? -16.093 3.411 1.758 1.00 80.12 173 TRP A O 1
ATOM 1349 N N . LEU A 1 174 ? -15.026 1.973 3.102 1.00 80.88 174 LEU A N 1
ATOM 1350 C CA . LEU A 1 174 ? -14.003 1.602 2.114 1.00 80.88 174 LEU A CA 1
ATOM 1351 C C . LEU A 1 174 ? -14.472 0.524 1.139 1.00 80.88 174 LEU A C 1
ATOM 1353 O O . LEU A 1 174 ? -13.933 0.427 0.036 1.00 80.88 174 LEU A O 1
ATOM 1357 N N . ASN A 1 175 ? -15.478 -0.277 1.503 1.00 79.81 175 ASN A N 1
ATOM 1358 C CA . ASN A 1 175 ? -15.993 -1.335 0.633 1.00 79.81 175 ASN A CA 1
ATOM 1359 C C . ASN A 1 175 ? -16.364 -0.862 -0.782 1.00 79.81 175 ASN A C 1
ATOM 1361 O O . ASN A 1 175 ? -15.919 -1.519 -1.725 1.00 79.81 175 ASN A O 1
ATOM 1365 N N . PRO A 1 176 ? -17.140 0.223 -0.990 1.00 79.38 176 PRO A N 1
ATOM 1366 C CA . PRO A 1 176 ? -17.490 0.655 -2.345 1.00 79.38 176 PRO A CA 1
ATOM 1367 C C . PRO A 1 176 ? -16.263 1.020 -3.184 1.00 79.38 176 PRO A C 1
ATOM 1369 O O . PRO A 1 176 ? -16.297 0.861 -4.401 1.00 79.38 176 PRO A O 1
ATOM 1372 N N . VAL A 1 177 ? -15.175 1.456 -2.546 1.00 79.75 177 VAL A N 1
ATOM 1373 C CA . VAL A 1 177 ? -13.961 1.884 -3.238 1.00 79.75 177 VAL A CA 1
ATOM 1374 C C . VAL A 1 177 ? -12.985 0.741 -3.499 1.00 79.75 177 VAL A C 1
ATOM 1376 O O . VAL A 1 177 ? -12.364 0.707 -4.556 1.00 79.75 177 VAL A O 1
ATOM 1379 N N . LEU A 1 178 ? -12.839 -0.201 -2.566 1.00 84.00 178 LEU A N 1
ATOM 1380 C CA . LEU A 1 178 ? -11.873 -1.295 -2.699 1.00 84.00 178 LEU A CA 1
ATOM 1381 C C . LEU A 1 178 ? -12.411 -2.502 -3.476 1.00 84.00 178 LEU A C 1
ATOM 1383 O O . LEU A 1 178 ? -11.614 -3.244 -4.050 1.00 84.00 178 LEU A O 1
ATOM 1387 N N . ARG A 1 179 ? -13.735 -2.719 -3.500 1.00 80.88 179 ARG A N 1
ATOM 1388 C CA . ARG A 1 179 ? -14.344 -3.921 -4.105 1.00 80.88 179 ARG A CA 1
ATOM 1389 C C . ARG A 1 179 ? -14.414 -3.890 -5.624 1.00 80.88 179 ARG A C 1
ATOM 1391 O O . ARG A 1 179 ? -14.328 -4.949 -6.241 1.00 80.88 179 ARG A O 1
ATOM 1398 N N . TYR A 1 180 ? -14.605 -2.718 -6.217 1.00 79.25 180 TYR A N 1
ATOM 1399 C CA . TYR A 1 180 ? -14.808 -2.600 -7.656 1.00 79.25 180 TYR A CA 1
ATOM 1400 C C . TYR A 1 180 ? -13.539 -2.082 -8.325 1.00 79.25 180 TYR A C 1
ATOM 1402 O O . TYR A 1 180 ? -13.035 -1.035 -7.918 1.00 79.25 180 TYR A O 1
ATOM 1410 N N . PRO A 1 181 ? -13.021 -2.777 -9.356 1.00 68.44 181 PRO A N 1
ATOM 1411 C CA . PRO A 1 181 ? -11.973 -2.220 -10.195 1.00 68.44 181 PRO A CA 1
ATOM 1412 C C . PRO A 1 181 ? -12.435 -0.863 -10.718 1.00 68.44 181 PRO A C 1
ATOM 1414 O O . PRO A 1 181 ? -13.567 -0.721 -11.188 1.00 68.44 181 PRO A O 1
ATOM 1417 N N . TRP A 1 182 ? -11.574 0.142 -10.615 1.00 64.06 182 TRP A N 1
ATOM 1418 C CA . TRP A 1 182 ? -11.916 1.460 -11.122 1.00 64.06 182 TRP A CA 1
ATOM 1419 C C . TRP A 1 182 ? -11.992 1.437 -12.652 1.00 64.06 182 TRP A C 1
ATOM 1421 O O . TRP A 1 182 ? -11.190 0.736 -13.275 1.00 64.06 182 TRP A O 1
ATOM 1431 N N . PRO A 1 183 ? -12.904 2.215 -13.264 1.00 60.56 183 PRO A N 1
ATOM 1432 C CA . PRO A 1 183 ? -12.879 2.415 -14.704 1.00 60.56 183 PRO A CA 1
ATOM 1433 C C . PRO A 1 183 ? -11.503 2.955 -15.120 1.00 60.56 183 PRO A C 1
ATOM 1435 O O . PRO A 1 183 ? -10.941 3.832 -14.448 1.00 60.56 183 PRO A O 1
ATOM 1438 N N . VAL A 1 184 ? -10.964 2.340 -16.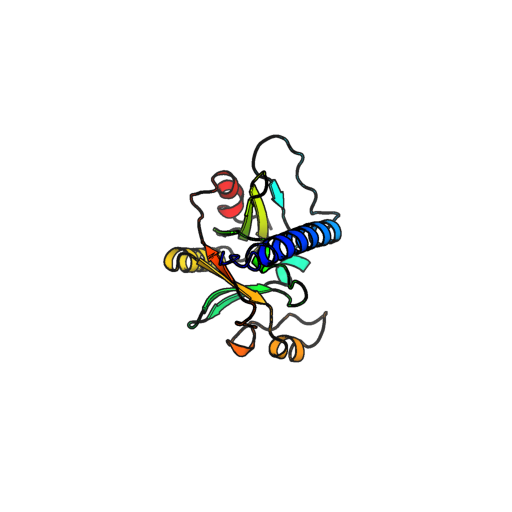175 1.00 53.34 184 VAL A N 1
ATOM 1439 C CA . VAL A 1 184 ? -9.686 2.681 -16.814 1.00 53.34 184 VAL A CA 1
ATOM 1440 C C . VAL A 1 184 ? -9.873 3.907 -17.692 1.00 53.34 184 VAL A C 1
ATOM 1442 O O . VAL A 1 184 ? -10.889 3.938 -18.423 1.00 53.34 184 VAL A O 1
#

Solvent-accessible surface area (backbone atoms only — not comparable to full-atom values): 10579 Å² total; per-residue (Å²): 137,82,86,80,79,80,79,81,80,74,63,66,68,59,54,54,38,51,54,10,47,50,50,50,53,54,50,52,64,71,51,65,92,73,39,70,68,73,74,96,70,82,79,68,49,65,36,50,66,56,69,75,60,36,67,56,42,47,77,52,74,43,96,92,72,41,40,34,41,35,33,57,54,88,53,75,41,57,65,62,47,48,63,31,29,32,55,19,24,15,25,38,34,42,28,29,83,66,103,51,49,35,30,43,37,42,64,51,92,50,35,67,64,33,39,55,50,30,49,50,20,57,78,67,44,28,41,29,34,27,27,43,16,71,63,39,55,73,66,48,88,46,96,89,49,83,74,74,82,84,84,54,79,68,35,34,32,76,91,72,39,40,76,26,45,40,54,63,83,85,40,72,85,47,47,79,60,25,66,43,64,67,89,128

Nearest PDB structures (foldseek):
  8wz8-assembly1_A-2  TM=2.571E-01  e=4.838E+00  Legionella pneumophila
  5v96-assembly1_A  TM=2.408E-01  e=5.156E+00  Naegleria fowleri

Foldseek 3Di:
DDDDDDPPPPPPLVVLQVVLVVLVVVVLVVQPPQQDFPDPDDAATEGEGDLLQLLQWDWDQDPVFWTEIEHAVVSLSVQSQFAAWEAALFFIWTWHPDPGIYTYGRGDPRSVVRHVSRVRCVVVQKYKYWYFAPVQVVPQPDDPDRRDDDDDPNRTDPVSMDIHGYDPPVGPVCCVRRHDHDDD